Protein AF-A0A9W6BA82-F1 (afdb_monomer_lite)

Sequence (347 aa):
MATFAVGGRVLTANLPITAQPVNILARHFGGCPLRKHVRRQERLRIEAVASMEAPSTLRTYQYSQLSPAEMKQVLSRPRVDFTSILNTVAPIVENVRTNGDGAVREYTAKFDRVNLETVCVRIEDVPDPVLPADVTAAFDVAYNNIRAFHLAQQTAPLEVETMPGVRCRRVTRPINSVGVYVPGGTAVLPSSALMLSVPAALAGCGTIVLATPPRPDGTITPEVLYCAKKAGVTHILKAGGAQAVAAMAWGTASCPKVDKILGPGNQFVTAAKMLLQNSEAMVSIDMPAGPSEVLVIADA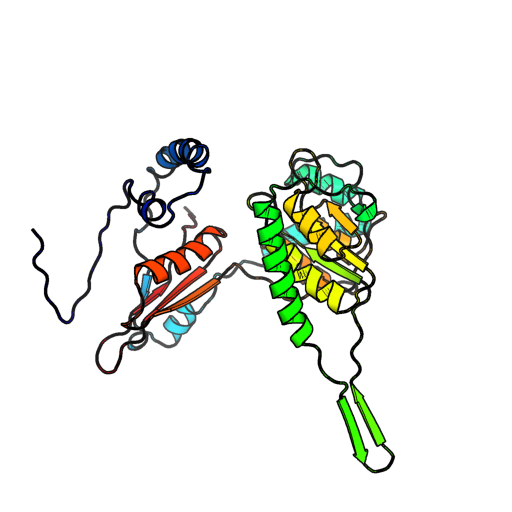GASPAHVAADLLSQAEHGPDSQVGTGGVGRRGREGASGVGRPGQGLD

Radius of gyration: 24.39 Å; chains: 1; bounding box: 58×76×67 Å

Foldseek 3Di:
DDDDDDDDDDDDPPDPPPDDPPVVVVVPDPDDPPVPPVVVVVVVVNVVVPPDDDDDDFDKDFPVPDDPVRVCVVPDAPDDPLVVLLVVLVVLLVCCLVPPPVSQQVVLCVPVVARDPDQKDWLVPDDAFDDDPVLVVVLVVLLVVLLVVLLVPDDDKDWDDPDVPRIDTDDDAAFQEEEQEFEDDPDGCLSSLSNPLQNNVVRPHNAYEYEYAAHNHRHRDNSNSNSCVVSVHTMYGNGHFLNRLSCQLNPGPRHHHGQEYEDDDPSRNLSSQVVSVPDPSNHHYPDSHAQAEDEAEDEPPDDPVVLVVVQVVRCVVDQSYWYKYWYDYDPDDTIMITTDGDDDDDD

pLDDT: mean 79.81, std 25.59, range [18.86, 98.88]

InterPro domains:
  IPR001692 Histidinol dehydrogenase, conserved site [PS00611] (285-317)
  IPR012131 Histidinol dehydrogenase [PF00815] (76-323)
  IPR012131 Histidinol dehydrogenase [PR00083] (89-113)
  IPR012131 Histidinol dehydrogenase [PR00083] (160-187)
  IPR012131 Histidinol dehydrogenase [PR00083] (223-249)
  IPR012131 Histidinol dehydrogenase [PR00083] (253-278)
  IPR012131 Histidinol dehydrogenase [PR00083] (285-306)
  IPR012131 Histidinol dehydrogenase [PR00083] (307-326)
  IPR012131 Histidinol dehydrogenase [PTHR21256] (51-323)
  IPR012131 Histidinol dehydrogenase [TIGR00069] (89-323)
  IPR012131 Histidinol dehydrogenase [cd06572] (85-322)
  IPR016161 Aldehyde/histidinol dehydrogenase [SSF53720] (83-322)

Secondary structure (DSSP, 8-state):
------SSS--------SS-SHHHHTTT-TT-TTHHHHHHHHHHHHTTSTT-----S-EEEEGGG--HHHHHHHTPPP---HHHHHHHHHHHHHHHHHHTHHHHHHHIIIII----S-SEEEGGGSPPPP--HHHHHHHHHHHHHHHHHHHTTPPPPEEEEEETTEEEEE-----SEEEEE---SSS--HHHHHHHHHHHHHHT-SEEEEE-PPPTTSPPPHHHHHHHHHTT--EEE---HHHHHHHHHH--SSSPP-SEEE----HHHHHHHHHHTTSTT--EES----S-EEEEEEETTS-HHHHHHHHHHHHTT-TT-EEEEEEE--SSS--EEEEE-------

Structure (mmCIF, N/CA/C/O backbone):
data_AF-A0A9W6BA82-F1
#
_entry.id   AF-A0A9W6BA82-F1
#
loop_
_atom_site.group_PDB
_atom_site.id
_atom_site.type_symbol
_atom_site.label_atom_id
_atom_site.label_alt_id
_atom_site.label_comp_id
_atom_site.label_asym_id
_atom_site.label_entity_id
_atom_site.label_seq_id
_atom_site.pdbx_PDB_ins_code
_atom_site.Cartn_x
_atom_site.Cartn_y
_atom_site.Cartn_z
_atom_site.occupancy
_atom_site.B_iso_or_equiv
_atom_site.auth_seq_id
_atom_site.auth_comp_id
_atom_site.auth_asym_id
_atom_site.auth_atom_id
_atom_site.pdbx_PDB_model_num
ATOM 1 N N . MET A 1 1 ? 14.840 28.620 -42.364 1.00 22.16 1 MET A N 1
ATOM 2 C CA . MET A 1 1 ? 15.441 27.635 -43.288 1.00 22.16 1 MET A CA 1
ATOM 3 C C . MET A 1 1 ? 16.334 26.724 -42.470 1.00 22.16 1 MET A C 1
ATOM 5 O O . MET A 1 1 ? 17.229 27.236 -41.814 1.00 22.16 1 MET A O 1
ATOM 9 N N . ALA A 1 2 ? 16.049 25.423 -42.440 1.00 18.86 2 ALA A N 1
ATOM 10 C CA . ALA A 1 2 ? 16.945 24.435 -41.851 1.00 18.86 2 ALA A CA 1
ATOM 11 C C . ALA A 1 2 ? 17.786 23.811 -42.967 1.00 18.86 2 ALA A C 1
ATOM 13 O O . ALA A 1 2 ? 17.230 23.359 -43.967 1.00 18.86 2 ALA A O 1
ATOM 14 N N . THR A 1 3 ? 19.096 23.754 -42.756 1.00 19.16 3 THR A N 1
ATOM 15 C CA . THR A 1 3 ? 19.975 22.789 -43.416 1.00 19.16 3 THR A CA 1
ATOM 16 C C . THR A 1 3 ? 20.376 21.777 -42.350 1.00 19.16 3 THR A C 1
ATOM 18 O O . THR A 1 3 ? 20.848 22.159 -41.281 1.00 19.16 3 THR A O 1
ATOM 21 N N . PHE A 1 4 ? 20.137 20.497 -42.629 1.00 21.50 4 PHE A N 1
ATOM 22 C CA . PHE A 1 4 ? 20.517 19.363 -41.788 1.00 21.50 4 PHE A CA 1
ATOM 23 C C . PHE A 1 4 ? 21.866 18.804 -42.247 1.00 21.50 4 PHE A C 1
ATOM 25 O O . PHE A 1 4 ? 22.117 18.723 -43.448 1.00 21.50 4 PHE A O 1
ATOM 32 N N . ALA A 1 5 ? 22.692 18.348 -41.303 1.00 20.70 5 ALA A N 1
ATOM 33 C CA . ALA A 1 5 ? 23.850 17.508 -41.590 1.00 20.70 5 ALA A CA 1
ATOM 34 C C . ALA A 1 5 ? 23.818 16.240 -40.727 1.00 20.70 5 ALA A C 1
ATOM 36 O O . ALA A 1 5 ? 23.644 16.286 -39.509 1.00 20.70 5 ALA A O 1
ATOM 37 N N . VAL A 1 6 ? 23.976 15.108 -41.410 1.00 35.16 6 VAL A N 1
ATOM 38 C CA . VAL A 1 6 ? 24.132 13.756 -40.873 1.00 35.16 6 VAL A CA 1
ATOM 39 C C . VAL A 1 6 ? 25.562 13.592 -40.354 1.00 35.16 6 VAL A C 1
ATOM 41 O O . VAL A 1 6 ? 26.511 13.923 -41.057 1.00 35.16 6 VAL A O 1
ATOM 44 N N . GLY A 1 7 ? 25.713 13.020 -39.157 1.00 31.62 7 GLY A N 1
ATOM 45 C CA . GLY A 1 7 ? 26.999 12.555 -38.631 1.00 31.62 7 GLY A CA 1
ATOM 46 C C . GLY A 1 7 ? 27.674 13.502 -37.635 1.00 31.62 7 GLY A C 1
ATOM 47 O O . GLY A 1 7 ? 28.387 14.419 -38.013 1.00 31.62 7 GLY A O 1
ATOM 48 N N . GLY A 1 8 ? 27.534 13.185 -36.344 1.00 35.34 8 GLY A N 1
ATOM 49 C CA . GLY A 1 8 ? 28.468 13.594 -35.292 1.00 35.34 8 GLY A CA 1
ATOM 50 C C . GLY A 1 8 ? 28.565 15.091 -34.989 1.00 35.34 8 GLY A C 1
ATOM 51 O O . GLY A 1 8 ? 29.584 15.698 -35.290 1.00 35.34 8 GLY A O 1
ATOM 52 N N . ARG A 1 9 ? 27.559 15.651 -34.307 1.00 24.02 9 ARG A N 1
ATOM 53 C CA . ARG A 1 9 ? 27.684 16.593 -33.173 1.00 24.02 9 ARG A CA 1
ATOM 54 C C . ARG A 1 9 ? 26.291 16.985 -32.669 1.00 24.02 9 ARG A C 1
ATOM 56 O O . ARG A 1 9 ? 25.325 16.985 -33.422 1.00 24.02 9 ARG A O 1
ATOM 63 N N . VAL A 1 10 ? 26.258 17.261 -31.368 1.00 26.17 10 VAL A N 1
ATOM 64 C CA . VAL A 1 10 ? 25.173 17.743 -30.501 1.00 26.17 10 VAL A CA 1
ATOM 65 C C . VAL A 1 10 ? 24.015 18.435 -31.231 1.00 26.17 10 VAL A C 1
ATOM 67 O O . VAL A 1 10 ? 24.185 19.494 -31.830 1.00 26.17 10 VAL A O 1
ATOM 70 N N . LEU A 1 11 ? 22.816 17.867 -31.083 1.00 21.30 11 LEU A N 1
ATOM 71 C CA . LEU A 1 11 ? 21.550 18.553 -31.330 1.00 21.30 11 LEU A CA 1
ATOM 72 C C . LEU A 1 11 ? 21.065 19.166 -30.011 1.00 21.30 11 LEU A C 1
ATOM 74 O O . LEU A 1 11 ? 20.483 18.483 -29.172 1.00 21.30 11 LEU A O 1
ATOM 78 N N . THR A 1 12 ? 21.296 20.463 -29.827 1.00 24.00 12 THR A N 1
ATOM 79 C CA . THR A 1 12 ? 20.534 21.282 -28.882 1.00 24.00 12 THR A CA 1
ATOM 80 C C . THR A 1 12 ? 19.182 21.601 -29.511 1.00 24.00 12 THR A C 1
ATOM 82 O O . THR A 1 12 ? 19.068 22.439 -30.404 1.00 24.00 12 THR A O 1
ATOM 85 N N . ALA A 1 13 ? 18.129 20.933 -29.044 1.00 23.83 13 ALA A N 1
ATOM 86 C CA . ALA A 1 13 ? 16.766 21.378 -29.293 1.00 23.83 13 ALA A CA 1
ATOM 87 C C . ALA A 1 13 ? 16.422 22.478 -28.278 1.00 23.83 13 ALA A C 1
ATOM 89 O O . ALA A 1 13 ? 15.905 22.200 -27.200 1.00 23.83 13 ALA A O 1
ATOM 90 N N . ASN A 1 14 ? 16.706 23.736 -28.622 1.00 26.11 14 ASN A N 1
ATOM 91 C CA . ASN A 1 14 ? 16.031 24.869 -27.993 1.00 26.11 14 ASN A CA 1
ATOM 92 C C . ASN A 1 14 ? 14.604 24.929 -28.548 1.00 26.11 14 ASN A C 1
ATOM 94 O O . ASN A 1 14 ? 14.334 25.597 -29.544 1.00 26.11 14 ASN A O 1
ATOM 98 N N . LEU A 1 15 ? 13.692 24.198 -27.913 1.00 24.25 15 LEU A N 1
ATOM 99 C CA . LEU A 1 15 ? 12.269 24.496 -27.995 1.00 24.25 15 LEU A CA 1
ATOM 100 C C . LEU A 1 15 ? 11.956 25.455 -26.844 1.00 24.25 15 LEU A C 1
ATOM 102 O O . LEU A 1 15 ? 12.034 25.033 -25.689 1.00 24.25 15 LEU A O 1
ATOM 106 N N . PRO A 1 16 ? 11.606 26.729 -27.102 1.00 22.23 16 PRO A N 1
ATOM 107 C CA . PRO A 1 16 ? 10.956 27.515 -26.073 1.00 22.23 16 PRO A CA 1
ATOM 108 C C . PRO A 1 16 ? 9.636 26.806 -25.768 1.00 22.23 16 PRO A C 1
ATOM 110 O O . PRO A 1 16 ? 8.749 26.728 -26.618 1.00 22.23 16 PRO A O 1
ATOM 113 N N . ILE A 1 17 ? 9.498 26.252 -24.562 1.00 32.69 17 ILE A N 1
ATOM 114 C CA . ILE A 1 17 ? 8.202 25.793 -24.056 1.00 32.69 17 ILE A CA 1
ATOM 115 C C . ILE A 1 17 ? 7.422 27.045 -23.637 1.00 32.69 17 ILE A C 1
ATOM 117 O O . ILE A 1 17 ? 7.092 27.255 -22.478 1.00 32.69 17 ILE A O 1
ATOM 121 N N . THR A 1 18 ? 7.140 27.917 -24.599 1.00 30.92 18 THR A N 1
ATOM 122 C CA . THR A 1 18 ? 6.059 28.884 -24.501 1.00 30.92 18 THR A CA 1
ATOM 123 C C . THR A 1 18 ? 4.899 28.301 -25.301 1.00 30.92 18 THR A C 1
ATOM 125 O O . THR A 1 18 ? 4.846 28.331 -26.525 1.00 30.92 18 THR A O 1
ATOM 128 N N . ALA A 1 19 ? 3.977 27.674 -24.568 1.00 33.47 19 ALA A N 1
ATOM 129 C CA . ALA A 1 19 ? 2.628 27.339 -25.017 1.00 33.47 19 ALA A CA 1
ATOM 130 C C . ALA A 1 19 ? 2.474 26.446 -26.274 1.00 33.47 19 ALA A C 1
ATOM 132 O O . ALA A 1 19 ? 1.698 26.797 -27.155 1.00 33.47 19 ALA A O 1
ATOM 133 N N . GLN A 1 20 ? 3.090 25.254 -26.347 1.00 29.59 20 GLN A N 1
ATOM 134 C CA . GLN A 1 20 ? 2.669 24.203 -27.307 1.00 29.59 20 GLN A CA 1
ATOM 135 C C . GLN A 1 20 ? 2.714 22.697 -26.888 1.00 29.59 20 GLN A C 1
ATOM 137 O O . GLN A 1 20 ? 2.678 21.862 -27.789 1.00 29.59 20 GLN A O 1
ATOM 142 N N . PRO A 1 21 ? 2.672 22.238 -25.612 1.00 32.81 21 PRO A N 1
ATOM 143 C CA . PRO A 1 21 ? 2.594 20.782 -25.364 1.00 32.81 21 PRO A CA 1
ATOM 144 C C . PRO A 1 21 ? 1.204 20.137 -25.547 1.00 32.81 21 PRO A C 1
ATOM 146 O O . PRO A 1 21 ? 1.104 18.922 -25.688 1.00 32.81 21 PRO A O 1
ATOM 149 N N . VAL A 1 22 ? 0.106 20.899 -25.582 1.00 31.33 22 VAL A N 1
ATOM 150 C CA . VAL A 1 22 ? -1.251 20.307 -25.461 1.00 31.33 22 VAL A CA 1
ATOM 151 C C . VAL A 1 22 ? -1.786 19.704 -26.776 1.00 31.33 22 VAL A C 1
ATOM 153 O O . VAL A 1 22 ? -2.753 18.944 -26.780 1.00 31.33 22 VAL A O 1
ATOM 156 N N . ASN A 1 23 ? -1.155 19.979 -27.924 1.00 30.11 23 ASN A N 1
ATOM 157 C CA . ASN A 1 23 ? -1.675 19.539 -29.228 1.00 30.11 23 ASN A CA 1
ATOM 158 C C . ASN A 1 23 ? -1.103 18.207 -29.749 1.00 30.11 23 ASN A C 1
ATOM 160 O O . ASN A 1 23 ? -1.625 17.687 -30.737 1.00 30.11 23 ASN A O 1
ATOM 164 N N . ILE A 1 24 ? -0.077 17.635 -29.107 1.00 34.62 24 ILE A N 1
ATOM 165 C CA . ILE A 1 24 ? 0.523 16.360 -29.548 1.00 34.62 24 ILE A CA 1
ATOM 166 C C . ILE A 1 24 ? -0.294 15.164 -29.030 1.00 34.62 24 ILE A C 1
ATOM 168 O O . ILE A 1 24 ? -0.628 14.274 -29.808 1.00 34.62 24 ILE A O 1
ATOM 172 N N . LEU A 1 25 ? -0.764 15.204 -27.777 1.00 32.34 25 LEU A N 1
ATOM 173 C CA . LEU A 1 25 ? -1.681 14.195 -27.217 1.00 32.34 25 LEU A CA 1
ATOM 174 C C . LEU A 1 25 ? -3.071 14.209 -27.881 1.00 32.34 25 LEU A C 1
ATOM 176 O O . LEU A 1 25 ? -3.717 13.172 -28.027 1.00 32.34 25 LEU A O 1
ATOM 180 N N . ALA A 1 26 ? -3.524 15.371 -28.361 1.00 32.34 26 ALA A N 1
ATOM 181 C CA . ALA A 1 26 ? -4.842 15.526 -28.976 1.00 32.34 26 ALA A CA 1
ATOM 182 C C . ALA A 1 26 ? -4.943 14.999 -30.422 1.00 32.34 26 ALA A C 1
ATOM 184 O O . ALA A 1 26 ? -6.061 14.897 -30.936 1.00 32.34 26 ALA A O 1
ATOM 185 N N . ARG A 1 27 ? -3.813 14.699 -31.083 1.00 33.75 27 ARG A N 1
ATOM 186 C CA . ARG A 1 27 ? -3.761 14.221 -32.478 1.00 33.75 27 ARG A CA 1
ATOM 187 C C . ARG A 1 27 ? -3.642 12.701 -32.621 1.00 33.75 27 ARG A C 1
ATOM 189 O O . ARG A 1 27 ? -3.743 12.224 -33.745 1.00 33.75 27 ARG A O 1
ATOM 196 N N . HIS A 1 28 ? -3.433 11.945 -31.541 1.00 39.19 28 HIS A N 1
ATOM 197 C CA . HIS A 1 28 ? -3.285 10.478 -31.608 1.00 39.19 28 HIS A CA 1
ATOM 198 C C . HIS A 1 28 ? -4.375 9.681 -30.878 1.00 39.19 28 HIS A C 1
ATOM 200 O O . HIS A 1 28 ? -4.489 8.483 -31.100 1.00 39.19 28 HIS A O 1
ATOM 206 N N . PHE A 1 29 ? -5.253 10.340 -30.117 1.00 37.78 29 PHE A N 1
ATOM 207 C CA . PHE A 1 29 ? -6.454 9.718 -29.555 1.00 37.78 29 PHE A CA 1
ATOM 208 C C . PHE A 1 29 ? -7.711 10.403 -30.096 1.00 37.78 29 PHE A C 1
ATOM 210 O O . PHE A 1 29 ? -8.242 11.358 -29.522 1.00 37.78 29 PHE A O 1
ATOM 217 N N . GLY A 1 30 ? -8.183 9.932 -31.250 1.00 28.58 30 GLY A N 1
ATOM 218 C CA . GLY A 1 30 ? -9.503 10.285 -31.761 1.00 28.58 30 GLY A CA 1
ATOM 219 C C . GLY A 1 30 ? -10.585 9.579 -30.943 1.00 28.58 30 GLY A C 1
ATOM 220 O O . GLY A 1 30 ? -10.715 8.367 -31.047 1.00 28.58 30 GLY A O 1
ATOM 221 N N . GLY A 1 31 ? -11.357 10.330 -30.144 1.00 37.06 31 GLY A N 1
ATOM 222 C CA . GLY A 1 31 ? -12.657 9.856 -29.638 1.00 37.06 31 GLY A CA 1
ATOM 223 C C . GLY A 1 31 ? -13.038 10.152 -28.182 1.00 37.06 31 GLY A C 1
ATOM 224 O O . GLY A 1 31 ? -14.163 9.846 -27.809 1.00 37.06 31 GLY A O 1
ATOM 225 N N . CYS A 1 32 ? -12.182 10.746 -27.341 1.00 37.72 32 CYS A N 1
ATOM 226 C CA . CYS A 1 32 ? -12.507 10.872 -25.909 1.00 37.72 32 CYS A CA 1
ATOM 227 C C . CYS A 1 32 ? -13.375 12.122 -25.563 1.00 37.72 32 CYS A C 1
ATOM 229 O O . CYS A 1 32 ? -12.964 13.248 -25.878 1.00 37.72 32 CYS A O 1
ATOM 231 N N . PRO A 1 33 ? -14.532 11.983 -24.870 1.00 41.16 33 PRO A N 1
ATOM 232 C CA . PRO A 1 33 ? -15.440 13.095 -24.521 1.00 41.16 33 PRO A CA 1
ATOM 233 C C . PRO A 1 33 ? -14.934 14.081 -23.446 1.00 41.16 33 PRO A C 1
ATOM 235 O O . PRO A 1 33 ? -15.548 15.128 -23.237 1.00 41.16 33 PRO A O 1
ATOM 238 N N . LEU A 1 34 ? -13.799 13.815 -22.788 1.00 42.75 34 LEU A N 1
ATOM 239 C CA . LEU A 1 34 ? -13.256 14.613 -21.667 1.00 42.75 34 LEU A CA 1
ATOM 240 C C . LEU A 1 34 ? -12.666 15.992 -22.055 1.00 42.75 34 LEU A C 1
ATOM 242 O O . LEU A 1 34 ? -12.216 16.758 -21.202 1.00 42.75 34 LEU A O 1
ATOM 246 N N . ARG A 1 35 ? -12.719 16.379 -23.337 1.00 42.62 35 ARG A N 1
ATOM 247 C CA . ARG A 1 35 ? -12.069 17.587 -23.893 1.00 42.62 35 ARG A CA 1
ATOM 248 C C . ARG A 1 35 ? -12.502 18.935 -23.301 1.00 42.62 35 ARG A C 1
ATOM 250 O O . ARG A 1 35 ? -11.769 19.911 -23.462 1.00 42.62 35 ARG A O 1
ATOM 257 N N . LYS A 1 36 ? -13.690 19.044 -22.696 1.00 35.84 36 LYS A N 1
ATOM 258 C CA . LYS A 1 36 ? -14.258 20.349 -22.292 1.00 35.84 36 LYS A CA 1
ATOM 259 C C . LYS A 1 36 ? -13.931 20.755 -20.851 1.00 35.84 36 LYS A C 1
ATOM 261 O O . LYS A 1 36 ? -13.866 21.950 -20.584 1.00 35.84 36 LYS A O 1
ATOM 266 N N . HIS A 1 37 ? -13.700 19.804 -19.945 1.00 34.66 37 HIS A N 1
ATOM 267 C CA . HIS A 1 37 ? -13.365 20.103 -18.543 1.00 34.66 37 HIS A CA 1
ATOM 268 C C . HIS A 1 37 ? -11.868 20.376 -18.334 1.00 34.66 37 HIS A C 1
ATOM 270 O O . HIS A 1 37 ? -11.514 21.288 -17.590 1.00 34.66 37 HIS A O 1
ATOM 276 N N . VAL A 1 38 ? -11.003 19.687 -19.086 1.00 40.72 38 VAL A N 1
ATOM 277 C CA . VAL A 1 38 ? -9.539 19.856 -19.047 1.00 40.72 38 VAL A CA 1
ATOM 278 C C . VAL A 1 38 ? -9.116 21.288 -19.431 1.00 40.72 38 VAL A C 1
ATOM 280 O O . VAL A 1 38 ? -8.339 21.926 -18.724 1.00 40.72 38 VAL A O 1
ATOM 283 N N . ARG A 1 39 ? -9.752 21.883 -20.453 1.00 36.38 39 ARG A N 1
ATOM 284 C CA . ARG A 1 39 ? -9.384 23.216 -20.979 1.00 36.38 39 ARG A CA 1
ATOM 285 C C . ARG A 1 39 ? -9.582 24.390 -20.012 1.00 36.38 39 ARG A C 1
ATOM 287 O O . ARG A 1 39 ? -8.952 25.430 -20.196 1.00 36.38 39 ARG A O 1
ATOM 294 N N . ARG A 1 40 ? -10.478 24.280 -19.020 1.00 33.44 40 ARG A N 1
ATOM 295 C CA . ARG A 1 40 ? -10.791 25.397 -18.103 1.00 33.44 40 ARG A CA 1
ATOM 296 C C . ARG A 1 40 ? -9.836 25.450 -16.907 1.00 33.44 40 ARG A C 1
ATOM 298 O O . ARG A 1 40 ? -9.482 26.545 -16.485 1.00 33.44 40 ARG A O 1
ATOM 305 N N . GLN A 1 41 ? -9.385 24.297 -16.408 1.00 33.94 41 GLN A N 1
ATOM 306 C CA . GLN A 1 41 ? -8.359 24.224 -15.358 1.00 33.94 41 GLN A CA 1
ATOM 307 C C . GLN A 1 41 ? -6.948 24.519 -15.897 1.00 33.94 41 GLN A C 1
ATOM 309 O O . GLN A 1 41 ? -6.131 25.093 -15.183 1.00 33.94 41 GLN A O 1
ATOM 314 N N . GLU A 1 42 ? -6.677 24.205 -17.168 1.00 36.62 42 GLU A N 1
ATOM 315 C CA . GLU A 1 42 ? -5.390 24.493 -17.820 1.00 36.62 42 GLU A CA 1
ATOM 316 C C . GLU A 1 42 ? -5.122 25.995 -17.992 1.00 36.62 42 GLU A C 1
ATOM 318 O O . GLU A 1 42 ? -3.995 26.444 -17.801 1.00 36.62 42 GLU A O 1
ATOM 323 N N . ARG A 1 43 ? -6.150 26.800 -18.299 1.00 31.72 43 ARG A N 1
ATOM 324 C CA . ARG A 1 43 ? -5.975 28.234 -18.599 1.00 31.72 43 ARG A CA 1
ATOM 325 C C . ARG A 1 43 ? -5.523 29.059 -17.391 1.00 31.72 43 ARG A C 1
ATOM 327 O O . ARG A 1 43 ? -4.739 29.980 -17.560 1.00 31.72 43 ARG A O 1
ATOM 334 N N . LEU A 1 44 ? -5.969 28.689 -16.189 1.00 32.28 44 LEU A N 1
ATOM 335 C CA . LEU A 1 44 ? -5.580 29.346 -14.933 1.00 32.28 44 LEU A CA 1
ATOM 336 C C . LEU A 1 44 ? -4.177 28.929 -14.453 1.00 32.28 44 LEU A C 1
ATOM 338 O O . LEU A 1 44 ? -3.547 29.663 -13.701 1.00 32.28 44 LEU A O 1
ATOM 342 N N . ARG A 1 45 ? -3.663 27.772 -14.896 1.00 37.12 45 ARG A N 1
ATOM 343 C CA . ARG A 1 45 ? -2.304 27.302 -14.567 1.00 37.12 45 ARG A CA 1
ATOM 344 C C . ARG A 1 45 ? -1.225 27.924 -15.454 1.00 37.12 45 ARG A C 1
ATOM 346 O O . ARG A 1 45 ? -0.101 28.092 -14.998 1.00 37.12 45 ARG A O 1
ATOM 353 N N . ILE A 1 46 ? -1.557 28.282 -16.696 1.00 37.78 46 ILE A N 1
ATOM 354 C CA . ILE A 1 46 ? -0.595 28.840 -17.662 1.00 37.78 46 ILE A CA 1
ATOM 355 C C . ILE A 1 46 ? -0.093 30.231 -17.237 1.00 37.78 46 ILE A C 1
ATOM 357 O O . ILE A 1 46 ? 1.074 30.539 -17.460 1.00 37.78 46 ILE A O 1
ATOM 361 N N . GLU A 1 47 ? -0.921 31.045 -16.576 1.00 31.44 47 GLU A N 1
ATOM 362 C CA . GLU A 1 47 ? -0.514 32.387 -16.125 1.00 31.44 47 GLU A CA 1
ATOM 363 C C . GLU A 1 47 ? 0.405 32.357 -14.889 1.00 31.44 47 GLU A C 1
ATOM 365 O O . GLU A 1 47 ? 1.231 33.249 -14.727 1.00 31.44 47 GLU A O 1
ATOM 370 N N . ALA A 1 48 ? 0.341 31.308 -14.060 1.00 31.06 48 ALA A N 1
ATOM 371 C CA . ALA A 1 48 ? 1.149 31.196 -12.839 1.00 31.06 48 ALA A CA 1
ATOM 372 C C . ALA A 1 48 ? 2.565 30.625 -13.064 1.00 31.06 48 ALA A C 1
ATOM 374 O O . ALA A 1 48 ? 3.442 30.812 -12.228 1.00 31.06 48 ALA A O 1
ATOM 375 N N . VAL A 1 49 ? 2.809 29.926 -14.181 1.00 36.72 49 VAL A N 1
ATOM 376 C CA . VAL A 1 49 ? 4.104 29.270 -14.476 1.00 36.72 49 VAL A CA 1
ATOM 377 C C . VAL A 1 49 ? 5.078 30.202 -15.218 1.00 36.72 49 VAL A C 1
ATOM 379 O O . VAL A 1 49 ? 6.268 29.918 -15.308 1.00 36.72 49 VAL A O 1
ATOM 382 N N . ALA A 1 50 ? 4.610 31.349 -15.713 1.00 31.61 50 ALA A N 1
ATOM 383 C CA . ALA A 1 50 ? 5.415 32.274 -16.513 1.00 31.61 50 ALA A CA 1
ATOM 384 C C . ALA A 1 50 ? 6.448 33.102 -15.713 1.00 31.61 50 ALA A C 1
ATOM 386 O O . ALA A 1 50 ? 7.180 33.880 -16.320 1.00 31.61 50 ALA A O 1
ATOM 387 N N . SER A 1 51 ? 6.531 32.957 -14.383 1.00 30.00 51 SER A N 1
ATOM 388 C CA . SER A 1 51 ? 7.342 33.831 -13.519 1.00 30.00 51 SER A CA 1
ATOM 389 C C . SER A 1 51 ? 8.475 33.142 -12.741 1.00 30.00 51 SER A C 1
ATOM 391 O O . SER A 1 51 ? 8.945 33.708 -11.759 1.00 30.00 51 SER A O 1
ATOM 393 N N . MET A 1 52 ? 8.924 31.942 -13.126 1.00 34.62 52 MET A N 1
ATOM 394 C CA . MET A 1 52 ? 10.047 31.264 -12.452 1.00 34.62 52 MET A CA 1
ATOM 395 C C . MET A 1 52 ? 11.167 30.918 -13.443 1.00 34.62 52 MET A C 1
ATOM 397 O O . MET A 1 52 ? 11.024 30.023 -14.274 1.00 34.62 52 MET A O 1
ATOM 401 N N . GLU A 1 53 ? 12.295 31.623 -13.343 1.00 38.06 53 GLU A N 1
ATOM 402 C CA . GLU A 1 53 ? 13.535 31.304 -14.059 1.00 38.06 53 GLU A CA 1
ATOM 403 C C . GLU A 1 53 ? 14.209 30.075 -13.418 1.00 38.06 53 GLU A C 1
ATOM 405 O O . GLU A 1 53 ? 14.825 30.164 -12.360 1.00 38.06 53 GLU A O 1
ATOM 410 N N . ALA A 1 54 ? 14.096 28.909 -14.060 1.00 40.06 54 ALA A N 1
ATOM 411 C CA . ALA A 1 54 ? 14.844 27.695 -13.719 1.00 40.06 54 ALA A CA 1
ATOM 412 C C . ALA A 1 54 ? 15.648 27.214 -14.946 1.00 40.06 54 ALA A C 1
ATOM 414 O O . ALA A 1 54 ? 15.185 27.387 -16.078 1.00 40.06 54 ALA A O 1
ATOM 415 N N . PRO A 1 55 ? 16.842 26.606 -14.776 1.00 39.91 55 PRO A N 1
ATOM 416 C CA . PRO A 1 55 ? 17.668 26.184 -15.905 1.00 39.91 55 PRO A CA 1
ATOM 417 C C . PRO A 1 55 ? 16.949 25.117 -16.746 1.00 39.91 55 PRO A C 1
ATOM 419 O O . PRO A 1 55 ? 16.500 24.091 -16.240 1.00 39.91 55 PRO A O 1
ATOM 422 N N . SER A 1 56 ? 16.852 25.375 -18.049 1.00 53.66 56 SER A N 1
ATOM 423 C CA . SER A 1 56 ? 15.893 24.785 -18.993 1.00 53.66 56 SER A CA 1
ATOM 424 C C . SER A 1 56 ? 16.272 23.417 -19.592 1.00 53.66 56 SER A C 1
ATOM 426 O O . SER A 1 56 ? 15.631 22.974 -20.545 1.00 53.66 56 SER A O 1
ATOM 428 N N . THR A 1 57 ? 17.288 22.715 -19.069 1.00 71.56 57 THR A N 1
ATOM 429 C CA . THR A 1 57 ? 17.801 21.462 -19.670 1.00 71.56 57 THR A CA 1
ATOM 430 C C . THR A 1 57 ? 18.206 20.402 -18.638 1.00 71.56 57 THR A C 1
ATOM 432 O O . THR A 1 57 ? 18.863 20.722 -17.646 1.00 71.56 57 THR A O 1
ATOM 435 N N . LEU A 1 58 ? 17.886 19.124 -18.904 1.00 78.94 58 LEU A N 1
ATOM 436 C CA . LEU A 1 58 ? 18.357 17.971 -18.116 1.00 78.94 58 LEU A CA 1
ATOM 437 C C . LEU A 1 58 ? 19.897 17.924 -18.098 1.00 78.94 58 LEU A C 1
ATOM 439 O O . LEU A 1 58 ? 20.541 18.135 -19.131 1.00 78.94 58 LEU A O 1
ATOM 443 N N . ARG A 1 59 ? 20.508 17.616 -16.946 1.00 84.69 59 ARG A N 1
ATOM 444 C CA . ARG A 1 59 ? 21.973 17.502 -16.855 1.00 84.69 59 ARG A CA 1
ATOM 445 C C . ARG A 1 59 ? 22.426 16.252 -17.590 1.00 84.69 59 ARG A C 1
ATOM 447 O O . ARG A 1 59 ? 21.865 15.184 -17.379 1.00 84.69 59 ARG A O 1
ATOM 454 N N . 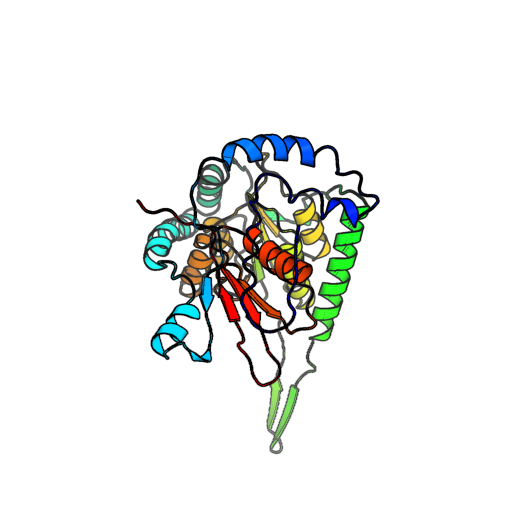THR A 1 60 ? 23.451 16.386 -18.421 1.00 85.81 60 THR A N 1
ATOM 455 C CA . THR A 1 60 ? 23.981 15.291 -19.237 1.00 85.81 60 THR A CA 1
ATOM 456 C C . THR A 1 60 ? 25.400 14.949 -18.806 1.00 85.81 60 THR A C 1
ATOM 458 O O . THR A 1 60 ? 26.216 15.837 -18.578 1.00 85.81 60 THR A O 1
ATOM 461 N N . TYR A 1 61 ? 25.683 13.656 -18.715 1.00 85.81 61 TYR A N 1
ATOM 462 C CA . TYR A 1 61 ? 26.953 13.073 -18.314 1.00 85.81 61 TYR A CA 1
ATOM 463 C C . TYR A 1 61 ? 27.398 12.050 -19.355 1.00 85.81 61 TYR A C 1
ATOM 465 O O . TYR A 1 61 ? 26.571 11.331 -19.920 1.00 85.81 61 TYR A O 1
ATOM 473 N N . GLN A 1 62 ? 28.706 11.940 -19.572 1.00 86.25 62 GLN A N 1
ATOM 474 C CA . GLN A 1 62 ? 29.293 10.884 -20.388 1.00 86.25 62 GLN A CA 1
ATOM 475 C C . GLN A 1 62 ? 30.030 9.906 -19.476 1.00 86.25 62 GLN A C 1
ATOM 477 O O . GLN A 1 62 ? 31.017 10.274 -18.845 1.00 86.25 62 GLN A O 1
ATOM 482 N N . TYR A 1 63 ? 29.569 8.653 -19.422 1.00 84.06 63 TYR A N 1
ATOM 483 C CA . TYR A 1 63 ? 30.078 7.643 -18.483 1.00 84.06 63 TYR A CA 1
ATOM 484 C C . TYR A 1 63 ? 31.609 7.509 -18.505 1.00 84.06 63 TYR A C 1
ATOM 486 O O . TYR A 1 63 ? 32.239 7.451 -17.455 1.00 84.06 63 TYR A O 1
ATOM 494 N N . SER A 1 64 ? 32.221 7.527 -19.695 1.00 87.62 64 SER A N 1
ATOM 495 C CA . SER A 1 64 ? 33.676 7.395 -19.869 1.00 87.62 64 SER A CA 1
ATOM 496 C C . SER A 1 64 ? 34.495 8.581 -19.349 1.00 87.62 64 SER A C 1
ATOM 498 O O . SER A 1 64 ? 35.715 8.479 -19.291 1.00 87.62 64 SER A O 1
ATOM 500 N N . GLN A 1 65 ? 33.853 9.707 -19.037 1.00 91.62 65 GLN A N 1
ATOM 501 C CA . GLN A 1 65 ? 34.498 10.922 -18.534 1.00 91.62 65 GLN A CA 1
ATOM 502 C C . GLN A 1 65 ? 34.296 11.114 -17.027 1.00 91.62 65 GLN A C 1
ATOM 504 O O . GLN A 1 65 ? 34.879 12.030 -16.458 1.00 91.62 65 GLN A O 1
ATOM 509 N N . LEU A 1 66 ? 33.485 10.273 -16.377 1.00 88.94 66 LEU A N 1
ATOM 510 C CA . LEU A 1 66 ? 33.239 10.374 -14.944 1.00 88.94 66 LEU A CA 1
ATOM 511 C C . LEU A 1 66 ? 34.355 9.685 -14.164 1.00 88.94 66 LEU A C 1
ATOM 513 O O . LEU A 1 66 ? 34.638 8.502 -14.365 1.00 88.94 66 LEU A O 1
ATOM 517 N N . SER A 1 67 ? 34.937 10.399 -13.205 1.00 92.88 67 SER A N 1
ATOM 518 C CA . SER A 1 67 ? 35.733 9.770 -12.157 1.00 92.88 67 SER A CA 1
ATOM 519 C C . SER A 1 67 ? 34.858 8.847 -11.290 1.00 92.88 67 SER A C 1
ATOM 521 O O . SER A 1 67 ? 33.636 9.025 -11.210 1.00 92.88 67 SER A O 1
ATOM 523 N N . PRO A 1 68 ? 35.452 7.886 -10.556 1.00 90.88 68 PRO A N 1
ATOM 524 C CA . PRO A 1 68 ? 34.701 7.051 -9.616 1.00 90.88 68 PRO A CA 1
ATOM 525 C C . PRO A 1 68 ? 33.910 7.856 -8.568 1.00 90.88 68 PRO A C 1
ATOM 527 O O . PRO A 1 68 ? 32.828 7.440 -8.151 1.00 90.88 68 PRO A O 1
ATOM 530 N N . ALA A 1 69 ? 34.424 9.020 -8.154 1.00 90.75 69 ALA A N 1
ATOM 531 C CA . ALA A 1 69 ? 33.759 9.900 -7.196 1.00 90.75 69 ALA A CA 1
ATOM 532 C C . ALA A 1 69 ? 32.533 10.598 -7.808 1.00 90.75 69 ALA A C 1
ATOM 534 O O . ALA A 1 69 ? 31.461 10.598 -7.202 1.00 90.75 69 ALA A O 1
ATOM 535 N N . GLU A 1 70 ? 32.661 11.131 -9.024 1.00 87.62 70 GLU A N 1
ATOM 536 C CA . GLU A 1 70 ? 31.546 11.762 -9.742 1.00 87.62 70 GLU A CA 1
ATOM 537 C C . GLU A 1 70 ? 30.470 10.740 -10.104 1.00 87.62 70 GLU A C 1
ATOM 539 O O . GLU A 1 70 ? 29.284 11.002 -9.926 1.00 87.62 70 GLU A O 1
ATOM 544 N N . MET A 1 71 ? 30.864 9.539 -10.531 1.00 86.38 71 MET A N 1
ATOM 545 C CA . MET A 1 71 ? 29.930 8.446 -10.792 1.00 86.38 71 MET A CA 1
ATOM 546 C C . MET A 1 71 ? 29.116 8.098 -9.544 1.00 86.38 71 MET A C 1
ATOM 548 O O . MET A 1 71 ? 27.892 7.990 -9.608 1.00 86.38 71 MET A O 1
ATOM 552 N N . LYS A 1 72 ? 29.775 8.001 -8.383 1.00 85.81 72 LYS A N 1
ATOM 553 C CA . LYS A 1 72 ? 29.094 7.787 -7.103 1.00 85.81 72 LYS A CA 1
ATOM 554 C C . LYS A 1 72 ? 28.112 8.916 -6.774 1.00 85.81 72 LYS A C 1
ATOM 556 O O . LYS A 1 72 ? 27.061 8.650 -6.200 1.00 85.81 72 LYS A O 1
ATOM 561 N N . GLN A 1 73 ? 28.428 10.155 -7.145 1.00 85.62 73 GLN A N 1
ATOM 562 C CA . GLN A 1 73 ? 27.546 11.302 -6.943 1.00 85.62 73 GLN A CA 1
ATOM 563 C C . GLN A 1 73 ? 26.333 11.279 -7.884 1.00 85.62 73 GLN A C 1
ATOM 565 O O . GLN A 1 73 ? 25.215 11.500 -7.423 1.00 85.62 73 GLN A O 1
ATOM 570 N N . VAL A 1 74 ? 26.513 10.970 -9.172 1.00 84.31 74 VAL A N 1
ATOM 571 C CA . VAL A 1 74 ? 25.400 10.878 -10.140 1.00 84.31 74 VAL A CA 1
ATOM 572 C C . VAL A 1 74 ? 24.434 9.748 -9.780 1.00 84.31 74 VAL A C 1
ATOM 574 O O . VAL A 1 74 ? 23.225 9.917 -9.903 1.00 84.31 74 VAL A O 1
ATOM 577 N N . LEU A 1 75 ? 24.959 8.622 -9.290 1.00 83.62 75 LEU A N 1
ATOM 578 C CA . LEU A 1 75 ? 24.159 7.476 -8.844 1.00 83.62 75 LEU A CA 1
ATOM 579 C C . LEU A 1 75 ? 23.547 7.661 -7.448 1.00 83.62 75 LEU A C 1
ATOM 581 O O . LEU A 1 75 ? 22.756 6.826 -7.009 1.00 83.62 75 LEU A O 1
ATOM 585 N N . SER A 1 76 ? 23.924 8.714 -6.718 1.00 79.19 76 SER A N 1
ATOM 586 C CA . SER A 1 76 ? 23.370 8.952 -5.390 1.00 79.19 76 SER A CA 1
ATOM 587 C C . SER A 1 76 ? 21.938 9.472 -5.488 1.00 79.19 76 SER A C 1
ATOM 589 O O . SER A 1 76 ? 21.643 10.415 -6.225 1.00 79.19 76 SER A O 1
ATOM 591 N N . ARG A 1 77 ? 21.040 8.857 -4.715 1.00 74.06 77 ARG A N 1
ATOM 592 C CA . ARG A 1 77 ? 19.682 9.370 -4.540 1.00 74.06 77 ARG A CA 1
ATOM 593 C C . ARG A 1 77 ? 19.700 10.661 -3.711 1.00 74.06 77 ARG A C 1
ATOM 595 O O . ARG A 1 77 ? 20.566 10.802 -2.837 1.00 74.06 77 ARG A O 1
ATOM 602 N N . PRO A 1 78 ? 18.734 11.573 -3.915 1.00 68.12 78 PRO A N 1
ATOM 603 C CA . PRO A 1 78 ? 18.518 12.702 -3.022 1.00 68.12 78 PRO A CA 1
ATOM 604 C C . PRO A 1 78 ? 18.387 12.205 -1.581 1.00 68.12 78 PRO A C 1
ATOM 606 O O . PRO A 1 78 ? 17.547 11.357 -1.273 1.00 68.12 78 PRO A O 1
ATOM 609 N N . ARG A 1 79 ? 19.260 12.689 -0.693 1.00 61.81 79 ARG A N 1
ATOM 610 C CA . ARG A 1 79 ? 19.183 12.345 0.725 1.00 61.81 79 ARG A CA 1
ATOM 611 C C . ARG A 1 79 ? 18.053 13.142 1.352 1.00 61.81 79 ARG A C 1
ATOM 613 O O . ARG A 1 79 ? 18.148 14.356 1.472 1.00 61.81 79 ARG A O 1
ATOM 620 N N . VAL A 1 80 ? 17.018 12.435 1.774 1.00 66.44 80 VAL A N 1
ATOM 621 C CA . VAL A 1 80 ? 16.032 12.959 2.711 1.00 66.44 80 VAL A CA 1
ATOM 622 C C . VAL A 1 80 ? 16.649 12.895 4.111 1.00 66.44 80 VAL A C 1
ATOM 624 O O . VAL A 1 80 ? 17.176 11.847 4.495 1.00 66.44 80 VAL A O 1
ATOM 627 N N . ASP A 1 81 ? 16.628 13.996 4.868 1.00 74.06 81 ASP A N 1
ATOM 628 C CA . ASP A 1 81 ? 17.039 13.969 6.277 1.00 74.06 81 ASP A CA 1
ATOM 629 C C . ASP A 1 81 ? 15.985 13.229 7.109 1.00 74.06 81 ASP A C 1
ATOM 631 O O . ASP A 1 81 ? 15.013 13.798 7.608 1.00 74.06 81 ASP A O 1
ATOM 635 N N . PHE A 1 82 ? 16.187 11.920 7.245 1.00 76.81 82 PHE A N 1
ATOM 636 C CA . PHE A 1 82 ? 15.305 11.056 8.018 1.00 76.81 82 PHE A CA 1
ATOM 637 C C . PHE A 1 82 ? 15.223 11.460 9.494 1.00 76.81 82 PHE A C 1
ATOM 639 O O . PHE A 1 82 ? 14.175 11.265 10.101 1.00 76.81 82 PHE A O 1
ATOM 646 N N . THR A 1 83 ? 16.276 12.041 10.076 1.00 81.81 83 THR A N 1
ATOM 647 C CA . THR A 1 83 ? 16.309 12.371 11.511 1.00 81.81 83 THR A CA 1
ATOM 648 C C . THR A 1 83 ? 15.307 13.476 11.839 1.00 81.81 83 THR A C 1
ATOM 650 O O . THR A 1 83 ? 14.497 13.339 12.756 1.00 81.81 83 THR A O 1
ATOM 653 N N . SER A 1 84 ? 15.308 14.541 11.035 1.00 85.06 84 SER A N 1
ATOM 654 C CA . SER A 1 84 ? 14.335 15.638 11.100 1.00 85.06 84 SER A CA 1
ATOM 655 C C . SER A 1 84 ? 12.885 15.137 11.015 1.00 85.06 84 SER A C 1
ATOM 657 O O . SER A 1 84 ? 12.029 15.492 11.834 1.00 85.06 84 SER A O 1
ATOM 659 N N . ILE A 1 85 ? 12.611 14.245 10.062 1.00 88.00 85 ILE A N 1
ATOM 660 C CA . ILE A 1 85 ? 11.259 13.730 9.824 1.00 88.00 85 ILE A CA 1
ATOM 661 C C . ILE A 1 85 ? 10.820 12.812 10.961 1.00 88.00 85 ILE A C 1
ATOM 663 O O . ILE A 1 85 ? 9.674 12.895 11.402 1.00 88.00 85 ILE A O 1
ATOM 667 N N . LEU A 1 86 ? 11.721 11.977 11.485 1.00 89.44 86 LEU A N 1
ATOM 668 C CA . LEU A 1 86 ? 11.431 11.118 12.631 1.00 89.44 86 LEU A CA 1
ATOM 669 C C . LEU A 1 86 ? 11.041 11.933 13.868 1.00 89.44 86 LEU A C 1
ATOM 671 O O . LEU A 1 86 ? 10.073 11.570 14.529 1.00 89.44 86 LEU A O 1
ATOM 675 N N . ASN A 1 87 ? 11.694 13.070 14.126 1.00 91.62 87 ASN A N 1
ATOM 676 C CA . ASN A 1 87 ? 11.315 13.969 15.225 1.00 91.62 87 ASN A CA 1
ATOM 677 C C . ASN A 1 87 ? 9.904 14.557 15.055 1.00 91.62 87 ASN A C 1
ATOM 679 O O . ASN A 1 87 ? 9.225 14.832 16.040 1.00 91.62 87 ASN A O 1
ATOM 683 N N . THR A 1 88 ? 9.441 14.719 13.813 1.00 92.56 88 THR A N 1
ATOM 684 C CA . THR A 1 88 ? 8.071 15.171 13.514 1.00 92.56 88 THR A CA 1
ATOM 685 C C . THR A 1 88 ? 7.052 14.034 13.639 1.00 92.56 88 THR A C 1
ATOM 687 O O . THR A 1 88 ? 5.920 14.246 14.071 1.00 92.56 88 THR A O 1
ATOM 690 N N . VAL A 1 89 ? 7.440 12.818 13.253 1.00 95.81 89 VAL A N 1
ATOM 691 C CA . VAL A 1 89 ? 6.557 11.646 13.189 1.00 95.81 89 VAL A CA 1
ATOM 692 C C . VAL A 1 89 ? 6.400 10.954 14.543 1.00 95.81 89 VAL A C 1
ATOM 694 O O . VAL A 1 89 ? 5.301 10.504 14.862 1.00 95.81 89 VAL A O 1
ATOM 697 N N . ALA A 1 90 ? 7.454 10.883 15.357 1.00 96.81 90 ALA A N 1
ATOM 698 C CA . ALA A 1 90 ? 7.429 10.177 16.636 1.00 96.81 90 ALA A CA 1
ATOM 699 C C . ALA A 1 90 ? 6.325 10.676 17.594 1.00 96.81 90 ALA A C 1
ATOM 701 O O . ALA A 1 90 ? 5.598 9.831 18.119 1.00 96.81 90 ALA A O 1
ATOM 702 N N . PRO A 1 91 ? 6.085 11.996 17.758 1.00 97.88 91 PRO A N 1
ATOM 703 C CA . PRO A 1 91 ? 4.976 12.485 18.579 1.00 97.88 91 PRO A CA 1
ATOM 704 C C . PRO A 1 91 ? 3.598 12.058 18.060 1.00 97.88 91 PRO A C 1
ATOM 706 O O . PRO A 1 91 ? 2.708 11.772 18.853 1.00 97.88 91 PRO A O 1
ATOM 709 N N . ILE A 1 92 ? 3.417 11.982 16.734 1.00 98.19 92 ILE A N 1
ATOM 710 C CA . ILE A 1 92 ? 2.157 11.536 16.116 1.00 98.19 92 ILE A CA 1
ATOM 711 C C . ILE A 1 92 ? 1.920 10.059 16.431 1.00 98.19 92 ILE A C 1
ATOM 713 O O . ILE A 1 92 ? 0.823 9.678 16.837 1.00 98.19 92 ILE A O 1
ATOM 717 N N . VAL A 1 93 ? 2.955 9.234 16.258 1.00 98.25 93 VAL A N 1
ATOM 718 C CA . VAL A 1 93 ? 2.885 7.794 16.527 1.00 98.25 93 VAL A CA 1
ATOM 719 C C . VAL A 1 93 ? 2.568 7.527 18.000 1.00 98.25 93 VAL A C 1
ATOM 721 O O . VAL A 1 93 ? 1.693 6.710 18.287 1.00 98.25 93 VAL A O 1
ATOM 724 N N . GLU A 1 94 ? 3.219 8.240 18.920 1.00 98.19 94 GLU A N 1
ATOM 725 C CA . GLU A 1 94 ? 2.994 8.072 20.360 1.00 98.19 94 GLU A CA 1
ATOM 726 C C . GLU A 1 94 ? 1.611 8.566 20.801 1.00 98.19 94 GLU A C 1
ATOM 728 O O . GLU A 1 94 ? 0.935 7.923 21.608 1.00 98.19 94 GLU A O 1
ATOM 733 N N . ASN A 1 95 ? 1.136 9.673 20.223 1.00 98.50 95 ASN A N 1
ATOM 734 C CA . ASN A 1 95 ? -0.208 10.170 20.492 1.00 98.50 95 ASN A CA 1
ATOM 735 C C . ASN A 1 95 ? -1.275 9.154 20.047 1.00 98.50 95 ASN A C 1
ATOM 737 O O . ASN A 1 95 ? -2.206 8.875 20.797 1.00 98.50 95 ASN A O 1
ATOM 741 N N . VAL A 1 96 ? -1.121 8.529 18.872 1.00 98.56 96 VAL A N 1
ATOM 742 C CA . VAL A 1 96 ? -2.047 7.473 18.419 1.00 98.56 96 VAL A CA 1
ATOM 743 C C . VAL A 1 96 ? -1.973 6.231 19.307 1.00 98.56 96 VAL A C 1
ATOM 745 O O . VAL A 1 96 ? -3.016 5.660 19.619 1.00 98.56 96 VAL A O 1
ATOM 748 N N . ARG A 1 97 ? -0.782 5.844 19.778 1.00 98.19 97 ARG A N 1
ATOM 749 C CA . ARG A 1 97 ? -0.624 4.743 20.741 1.00 98.19 97 ARG A CA 1
ATOM 750 C C . ARG A 1 97 ? -1.393 5.005 22.042 1.00 98.19 97 ARG A C 1
ATOM 752 O O . ARG A 1 97 ? -2.041 4.100 22.555 1.00 98.19 97 ARG A O 1
ATOM 759 N N . THR A 1 98 ? -1.320 6.228 22.568 1.00 98.25 98 THR A N 1
ATOM 760 C CA . THR A 1 98 ? -1.918 6.583 23.866 1.00 98.25 98 THR A CA 1
ATOM 761 C C . THR A 1 98 ? -3.415 6.885 23.762 1.00 98.25 98 THR A C 1
ATOM 763 O O . THR A 1 98 ? -4.195 6.452 24.605 1.00 98.25 98 THR A O 1
ATOM 766 N N . ASN A 1 99 ? -3.829 7.614 22.723 1.00 98.25 99 ASN A N 1
ATOM 767 C CA . ASN A 1 99 ? -5.168 8.203 22.615 1.00 98.25 99 ASN A CA 1
ATOM 768 C C . ASN A 1 99 ? -6.042 7.581 21.507 1.00 98.25 99 ASN A C 1
ATOM 770 O O . ASN A 1 99 ? -7.189 7.999 21.314 1.00 98.25 99 ASN A O 1
ATOM 774 N N . GLY A 1 100 ? -5.529 6.589 20.771 1.00 98.12 100 GLY A N 1
ATOM 775 C CA . GLY A 1 100 ? -6.282 5.795 19.799 1.00 98.12 100 GLY A CA 1
ATOM 776 C C . GLY A 1 100 ? -7.049 6.635 18.772 1.00 98.12 100 GLY A C 1
ATOM 777 O O . GLY A 1 100 ? -6.513 7.571 18.175 1.00 98.12 100 GLY A O 1
ATOM 778 N N . ASP A 1 101 ? -8.335 6.320 18.583 1.00 98.31 101 ASP A N 1
ATOM 779 C CA . ASP A 1 101 ? -9.215 6.985 17.607 1.00 98.31 101 ASP A CA 1
ATOM 780 C C . ASP A 1 101 ? -9.333 8.499 17.823 1.00 98.31 101 ASP A C 1
ATOM 782 O O . ASP A 1 101 ? -9.544 9.242 16.864 1.00 98.31 101 ASP A O 1
ATOM 786 N N . GLY A 1 102 ? -9.187 8.971 19.067 1.00 98.00 102 GLY A N 1
ATOM 787 C CA . GLY A 1 102 ? -9.184 10.399 19.381 1.00 98.00 102 GLY A CA 1
ATOM 788 C C . GLY A 1 102 ? -8.064 11.135 18.649 1.00 98.00 102 GLY A C 1
ATOM 789 O O . GLY A 1 102 ? -8.334 12.096 17.930 1.00 98.00 102 GLY A O 1
ATOM 790 N N . ALA A 1 103 ? -6.837 10.620 18.749 1.00 98.31 103 ALA A N 1
ATOM 791 C CA . ALA A 1 103 ? -5.678 11.180 18.059 1.00 98.31 103 ALA A CA 1
ATOM 792 C C . ALA A 1 103 ? -5.794 11.053 16.533 1.00 98.31 103 ALA A C 1
ATOM 794 O O . ALA A 1 103 ? -5.455 11.985 15.805 1.00 98.31 103 ALA A O 1
ATOM 795 N N . VAL A 1 104 ? -6.313 9.930 16.023 1.00 98.38 104 VAL A N 1
ATOM 796 C CA . VAL A 1 104 ? -6.526 9.761 14.574 1.00 98.38 104 VAL A CA 1
ATOM 797 C C . VAL A 1 104 ? -7.493 10.821 14.038 1.00 98.38 104 VAL A C 1
ATOM 799 O O . VAL A 1 104 ? -7.204 11.442 13.012 1.00 98.38 104 VAL A O 1
ATOM 802 N N . ARG A 1 105 ? -8.606 11.086 14.738 1.00 98.12 105 ARG A N 1
ATOM 803 C CA . ARG A 1 105 ? -9.550 12.159 14.377 1.00 98.12 105 ARG A CA 1
ATOM 804 C C . ARG A 1 105 ? -8.901 13.535 14.432 1.00 98.12 105 ARG A C 1
ATOM 806 O O . ARG A 1 105 ? -9.068 14.304 13.491 1.00 98.12 105 ARG A O 1
ATOM 813 N N . GLU A 1 106 ? -8.140 13.823 15.485 1.00 98.06 106 GLU A N 1
ATOM 814 C CA . GLU A 1 106 ? -7.432 15.097 15.645 1.00 98.06 106 GLU A CA 1
ATOM 815 C C . GLU A 1 106 ? -6.495 15.373 14.460 1.00 98.06 106 GLU A C 1
ATOM 817 O O . GLU A 1 106 ? -6.563 16.433 13.836 1.00 98.06 106 GLU A O 1
ATOM 822 N N . TYR A 1 107 ? -5.655 14.403 14.089 1.00 97.94 107 TYR A N 1
ATOM 823 C CA . TYR A 1 107 ? -4.726 14.569 12.972 1.00 97.94 107 TYR A CA 1
ATOM 824 C C . TYR A 1 107 ? -5.422 14.600 11.611 1.00 97.94 107 TYR A C 1
ATOM 826 O O . TYR A 1 107 ? -4.981 15.335 10.729 1.00 97.94 107 TYR A O 1
ATOM 834 N N . THR A 1 108 ? -6.526 13.870 11.442 1.00 97.19 108 THR A N 1
ATOM 835 C CA . THR A 1 108 ? -7.351 13.947 10.224 1.00 97.19 108 THR A CA 1
ATOM 836 C C . THR A 1 108 ? -7.986 15.337 10.088 1.00 97.19 108 THR A C 1
ATOM 838 O O . THR A 1 108 ? -7.913 15.955 9.027 1.00 97.19 108 THR A O 1
ATOM 841 N N . ALA A 1 109 ? -8.505 15.908 11.178 1.00 97.19 109 ALA A N 1
ATOM 842 C CA . ALA A 1 109 ? -9.021 17.276 11.194 1.00 97.19 109 ALA A CA 1
ATOM 843 C C . ALA A 1 109 ? -7.918 18.313 10.924 1.00 97.19 109 ALA A C 1
ATOM 845 O O . ALA A 1 109 ? -8.137 19.289 10.209 1.00 97.19 109 ALA A O 1
ATOM 846 N N . LYS A 1 110 ? -6.709 18.090 11.449 1.00 96.56 110 LYS A N 1
ATOM 847 C CA . LYS A 1 110 ? -5.568 18.998 11.281 1.00 96.56 110 LYS A CA 1
ATOM 848 C C . LYS A 1 110 ? -4.993 18.992 9.863 1.00 96.56 110 LYS A C 1
ATOM 850 O O . LYS A 1 110 ? -4.730 20.060 9.312 1.00 96.56 110 LYS A O 1
ATOM 855 N N . PHE A 1 111 ? -4.746 17.811 9.298 1.00 94.06 111 PHE A N 1
ATOM 856 C CA . PHE A 1 111 ? -4.018 17.665 8.034 1.00 94.06 111 PHE A CA 1
ATOM 857 C C . PHE A 1 111 ? -4.948 17.543 6.830 1.00 94.06 111 PHE A C 1
ATOM 859 O O . PHE A 1 111 ? -4.735 18.232 5.833 1.00 94.06 111 PHE A O 1
ATOM 866 N N . ASP A 1 112 ? -6.002 16.733 6.942 1.00 92.69 112 ASP A N 1
ATOM 867 C CA . ASP A 1 112 ? -6.956 16.493 5.854 1.00 92.69 112 ASP A CA 1
ATOM 868 C C . ASP A 1 112 ? -8.135 17.486 5.888 1.00 92.69 112 ASP A C 1
ATOM 870 O O . ASP A 1 112 ? -8.875 17.598 4.913 1.00 92.69 112 ASP A O 1
ATOM 874 N N . ARG A 1 113 ? -8.276 18.267 6.975 1.00 94.94 113 ARG A N 1
ATOM 875 C CA . ARG A 1 113 ? -9.352 19.259 7.200 1.00 94.94 113 ARG A CA 1
ATOM 876 C C . ARG A 1 113 ? -10.751 18.644 7.232 1.00 94.94 113 ARG A C 1
ATOM 878 O O . ARG A 1 113 ? -11.722 19.277 6.822 1.00 94.94 113 ARG A O 1
ATOM 885 N N . VAL A 1 114 ? -10.846 17.420 7.746 1.00 95.44 114 VAL A N 1
ATOM 886 C CA . VAL A 1 114 ? -12.091 16.650 7.827 1.00 95.44 114 VAL A CA 1
ATOM 887 C C . VAL A 1 114 ? -12.346 16.222 9.267 1.00 95.44 114 VAL A C 1
ATOM 889 O O . VAL A 1 114 ? -11.518 15.551 9.881 1.00 95.44 114 VAL A O 1
ATOM 892 N N . ASN A 1 115 ? -13.525 16.560 9.788 1.00 94.81 115 ASN A N 1
ATOM 893 C CA . ASN A 1 115 ? -14.000 16.057 11.074 1.00 94.81 115 ASN A CA 1
ATOM 894 C C . ASN A 1 115 ? -14.786 14.764 10.846 1.00 94.81 115 ASN A C 1
ATOM 896 O O . ASN A 1 115 ? -15.862 14.785 10.251 1.00 94.81 115 ASN A O 1
ATOM 900 N N . LEU A 1 116 ? -14.242 13.640 11.308 1.00 93.50 116 LEU A N 1
ATOM 901 C CA . LEU A 1 116 ? -14.893 12.334 11.227 1.00 93.50 116 LEU A CA 1
ATOM 902 C C . LEU A 1 116 ? -15.462 11.931 12.585 1.00 93.50 116 LEU A C 1
ATOM 904 O O . LEU A 1 116 ? -14.781 12.050 13.599 1.00 93.50 116 LEU A O 1
ATOM 908 N N . GLU A 1 117 ? -16.661 11.355 12.596 1.00 91.38 117 GLU A N 1
ATOM 909 C CA . GLU A 1 117 ? -17.187 10.666 13.781 1.00 91.38 117 GLU A CA 1
ATOM 910 C C . GLU A 1 117 ? -16.526 9.290 13.936 1.00 91.38 117 GLU A C 1
ATOM 912 O O . GLU A 1 117 ? -15.926 8.977 14.970 1.00 91.38 117 GLU A O 1
ATOM 917 N N . THR A 1 118 ? -16.554 8.504 12.856 1.00 94.00 118 THR A N 1
ATOM 918 C CA . THR A 1 118 ? -15.970 7.161 12.768 1.00 94.00 118 THR A CA 1
ATOM 919 C C . THR A 1 118 ? -14.751 7.168 11.856 1.00 94.00 118 THR A C 1
ATOM 921 O O . THR A 1 118 ? -14.858 7.580 10.696 1.00 94.00 118 THR A O 1
ATOM 924 N N . VAL A 1 119 ? -13.613 6.668 12.346 1.00 96.50 119 VAL A N 1
ATOM 925 C CA . VAL A 1 119 ? -12.358 6.591 11.577 1.00 96.50 119 VAL A CA 1
ATOM 926 C C . VAL A 1 119 ? -12.188 5.267 10.839 1.00 96.50 119 VAL A C 1
ATOM 928 O O . VAL A 1 119 ? -11.662 5.275 9.735 1.00 96.50 119 VAL A O 1
ATOM 931 N N . CYS A 1 120 ? -12.673 4.150 11.383 1.00 97.88 120 CYS A N 1
ATOM 932 C CA . CYS A 1 120 ? -12.563 2.828 10.767 1.00 97.88 120 CYS A CA 1
ATOM 933 C C . CYS A 1 120 ? -13.942 2.178 10.623 1.00 97.88 120 CYS A C 1
ATOM 935 O O . CYS A 1 120 ? -14.750 2.226 11.548 1.00 97.88 120 CYS A O 1
ATOM 937 N N . VAL A 1 121 ? -14.216 1.586 9.462 1.00 97.62 121 VAL A N 1
ATOM 938 C CA . VAL A 1 121 ? -15.485 0.910 9.146 1.00 97.62 121 VAL A CA 1
ATOM 939 C C . VAL A 1 121 ? -15.214 -0.474 8.566 1.00 97.62 121 VAL A C 1
ATOM 941 O O . VAL A 1 121 ? -14.194 -0.676 7.900 1.00 97.62 121 VAL A O 1
ATOM 944 N N . ARG A 1 122 ? -16.121 -1.433 8.780 1.00 98.00 122 ARG A N 1
ATOM 945 C CA . ARG A 1 122 ? -16.069 -2.708 8.053 1.00 98.00 122 ARG A CA 1
ATOM 946 C C . ARG A 1 122 ? -16.500 -2.469 6.610 1.00 98.00 122 ARG A C 1
ATOM 948 O O . ARG A 1 122 ? -17.402 -1.680 6.343 1.00 98.00 122 ARG A O 1
ATOM 955 N N . ILE A 1 123 ? -15.852 -3.155 5.673 1.00 96.75 123 ILE A N 1
ATOM 956 C CA . ILE A 1 123 ? -16.101 -2.988 4.232 1.00 96.75 123 ILE A CA 1
ATOM 957 C C . ILE A 1 123 ? -17.565 -3.276 3.846 1.00 96.75 123 ILE A C 1
ATOM 959 O O . ILE A 1 123 ? -18.082 -2.707 2.885 1.00 96.75 123 ILE A O 1
ATOM 963 N N . GLU A 1 124 ? -18.206 -4.192 4.576 1.00 96.44 124 GLU A N 1
ATOM 964 C CA . GLU A 1 124 ? -19.548 -4.713 4.306 1.00 96.44 124 GLU A CA 1
ATOM 965 C C . GLU A 1 124 ? -20.645 -3.717 4.687 1.00 96.44 124 GLU A C 1
ATOM 967 O O . GLU A 1 124 ? -21.694 -3.702 4.051 1.00 96.44 124 GLU A O 1
ATOM 972 N N . ASP A 1 125 ? -20.358 -2.832 5.645 1.00 95.94 125 ASP A N 1
ATOM 973 C CA . ASP A 1 125 ? -21.271 -1.775 6.087 1.00 95.94 125 ASP A CA 1
ATOM 974 C C . ASP A 1 125 ? -21.300 -0.592 5.107 1.00 95.94 125 ASP A C 1
ATOM 976 O O . ASP A 1 125 ? -22.158 0.288 5.191 1.00 95.94 125 ASP A O 1
ATOM 980 N N . VAL A 1 126 ? -20.345 -0.539 4.173 1.00 95.06 126 VAL A N 1
ATOM 981 C CA . VAL A 1 126 ? -20.254 0.524 3.173 1.00 95.06 126 VAL A CA 1
ATOM 982 C C . VAL A 1 126 ? -20.967 0.064 1.898 1.00 95.06 126 VAL A C 1
ATOM 984 O O . VAL A 1 126 ? -20.629 -1.002 1.376 1.00 95.06 126 VAL A O 1
ATOM 987 N N . PRO A 1 127 ? -21.922 0.835 1.347 1.00 95.56 127 PRO A N 1
ATOM 988 C CA . PRO A 1 127 ? -22.593 0.467 0.105 1.00 95.56 127 PRO A CA 1
ATOM 989 C C . PRO A 1 127 ? -21.619 0.448 -1.075 1.00 95.56 127 PRO A C 1
ATOM 991 O O . PRO A 1 127 ? -20.570 1.099 -1.062 1.00 95.56 127 PRO A O 1
ATOM 994 N N . ASP A 1 128 ? -21.972 -0.304 -2.112 1.00 95.38 128 ASP A N 1
ATOM 995 C CA . ASP A 1 128 ? -21.168 -0.355 -3.327 1.00 95.38 128 ASP A CA 1
ATOM 996 C C . ASP A 1 128 ? -21.168 1.015 -4.032 1.00 95.38 128 ASP A C 1
ATOM 998 O O . ASP A 1 128 ? -22.223 1.645 -4.172 1.00 95.38 128 ASP A O 1
ATOM 1002 N N . PRO A 1 129 ? -19.998 1.511 -4.470 1.00 95.69 129 PRO A N 1
ATOM 1003 C CA . PRO A 1 129 ? -19.909 2.788 -5.159 1.00 95.69 129 PRO A CA 1
ATOM 1004 C C . PRO A 1 129 ? -20.472 2.684 -6.577 1.00 95.69 129 PRO A C 1
ATOM 1006 O O . PRO A 1 129 ? -20.294 1.679 -7.266 1.00 95.69 129 PRO A O 1
ATOM 1009 N N . VAL A 1 130 ? -21.076 3.772 -7.052 1.00 95.31 130 VAL A N 1
ATOM 1010 C CA . VAL A 1 130 ? -21.486 3.906 -8.454 1.00 95.31 130 VAL A CA 1
ATOM 1011 C C . VAL A 1 130 ? -20.338 4.525 -9.245 1.00 95.31 130 VAL A C 1
ATOM 1013 O O . VAL A 1 130 ? -19.909 5.640 -8.950 1.00 95.31 130 VAL A O 1
ATOM 1016 N N . LEU A 1 131 ? -19.858 3.805 -10.258 1.00 96.56 131 LEU A N 1
ATOM 1017 C CA . LEU A 1 131 ? -18.813 4.253 -11.177 1.00 96.56 131 LEU A CA 1
ATOM 1018 C C . LEU A 1 131 ? -19.306 4.171 -12.631 1.00 96.56 131 LEU A C 1
ATOM 1020 O O . LEU A 1 131 ? -20.165 3.341 -12.940 1.00 96.56 131 LEU A O 1
ATOM 1024 N N . PRO A 1 132 ? -18.772 5.005 -13.540 1.00 97.75 132 PRO A N 1
ATOM 1025 C CA . PRO A 1 132 ? -18.984 4.838 -14.974 1.00 97.75 132 PRO A CA 1
ATOM 1026 C C . PRO A 1 132 ? -18.560 3.442 -15.453 1.00 97.75 132 PRO A C 1
ATOM 1028 O O . PRO A 1 132 ? -17.547 2.902 -15.007 1.00 97.75 132 PRO A O 1
ATOM 1031 N N . ALA A 1 133 ? -19.324 2.857 -16.380 1.00 97.19 133 ALA A N 1
ATOM 1032 C CA . ALA A 1 133 ? -19.118 1.475 -16.820 1.00 97.19 133 ALA A CA 1
ATOM 1033 C C . ALA A 1 133 ? -17.738 1.237 -17.460 1.00 97.19 133 ALA A C 1
ATOM 1035 O O . ALA A 1 133 ? -17.154 0.169 -17.289 1.00 97.19 133 ALA A O 1
ATOM 1036 N N . ASP A 1 134 ? -17.202 2.230 -18.169 1.00 97.12 134 ASP A N 1
ATOM 1037 C CA . ASP A 1 134 ? -15.860 2.196 -18.752 1.00 97.12 134 ASP A CA 1
ATOM 1038 C C . ASP A 1 134 ? -14.761 2.192 -17.677 1.00 97.12 134 ASP A C 1
ATOM 1040 O O . ASP A 1 134 ? -13.796 1.436 -17.787 1.00 97.12 134 ASP A O 1
ATOM 1044 N N . VAL A 1 135 ? -14.940 2.966 -16.602 1.00 96.50 135 VAL A N 1
ATOM 1045 C CA . VAL A 1 135 ? -14.036 2.985 -15.440 1.00 96.50 135 VAL A CA 1
ATOM 1046 C C . VAL A 1 135 ? -14.056 1.639 -14.713 1.00 96.50 135 VAL A C 1
ATOM 1048 O O . VAL A 1 135 ? -12.999 1.073 -14.431 1.00 96.50 135 VAL A O 1
ATOM 1051 N N . THR A 1 136 ? -15.242 1.085 -14.455 1.00 96.69 136 THR A N 1
ATOM 1052 C CA . THR A 1 136 ? -15.393 -0.248 -13.854 1.00 96.69 136 THR A CA 1
ATOM 1053 C C . THR A 1 136 ? -14.726 -1.325 -14.710 1.00 96.69 136 THR A C 1
ATOM 1055 O O . THR A 1 136 ? -13.930 -2.108 -14.196 1.00 96.69 136 THR A O 1
ATOM 1058 N N . ALA A 1 137 ? -14.969 -1.323 -16.024 1.00 98.06 137 ALA A N 1
ATOM 1059 C CA . ALA A 1 137 ? -14.359 -2.281 -16.942 1.00 98.06 137 ALA A CA 1
ATOM 1060 C C . ALA A 1 137 ? -12.822 -2.180 -16.955 1.00 98.06 137 ALA A C 1
ATOM 1062 O O . ALA A 1 137 ? -12.135 -3.201 -16.985 1.00 98.06 137 ALA A O 1
ATOM 1063 N N . ALA A 1 138 ? -12.265 -0.967 -16.881 1.00 98.19 138 ALA A N 1
ATOM 1064 C CA . ALA A 1 138 ? -10.820 -0.771 -16.792 1.00 98.19 138 ALA A CA 1
ATOM 1065 C C . ALA A 1 138 ? -10.234 -1.354 -15.491 1.00 98.19 138 ALA A C 1
ATOM 1067 O O . ALA A 1 138 ? -9.212 -2.046 -15.532 1.00 98.19 138 ALA A O 1
ATOM 1068 N N . PHE A 1 139 ? -10.892 -1.139 -14.345 1.00 98.25 139 PHE A N 1
ATOM 1069 C CA . PHE A 1 139 ? -10.472 -1.748 -13.079 1.00 98.25 139 PHE A CA 1
ATOM 1070 C C . PHE A 1 139 ? -10.618 -3.270 -13.077 1.00 98.25 139 PHE A C 1
ATOM 1072 O O . PHE A 1 139 ? -9.786 -3.952 -12.482 1.00 98.25 139 PHE A O 1
ATOM 1079 N N . ASP A 1 140 ? -11.609 -3.815 -13.778 1.00 98.31 140 ASP A N 1
ATOM 1080 C CA . ASP A 1 140 ? -11.781 -5.259 -13.926 1.00 98.31 140 ASP A CA 1
ATOM 1081 C C . ASP A 1 140 ? -10.646 -5.893 -14.723 1.00 98.31 140 ASP A C 1
ATOM 1083 O O . ASP A 1 140 ? -10.095 -6.916 -14.309 1.00 98.31 140 ASP A O 1
ATOM 1087 N N . VAL A 1 141 ? -10.237 -5.259 -15.825 1.00 98.62 141 VAL A N 1
ATOM 1088 C CA . VAL A 1 141 ? -9.057 -5.679 -16.592 1.00 98.62 141 VAL A CA 1
ATOM 1089 C C . VAL A 1 141 ? -7.806 -5.635 -15.713 1.00 98.62 141 VAL A C 1
ATOM 1091 O O . VAL A 1 141 ? -7.060 -6.615 -15.660 1.00 98.62 141 VAL A O 1
ATOM 1094 N N . ALA A 1 142 ? -7.595 -4.539 -14.976 1.00 98.50 142 ALA A N 1
ATOM 1095 C CA . ALA A 1 142 ? -6.454 -4.406 -14.072 1.00 98.50 142 ALA A CA 1
ATOM 1096 C C . ALA A 1 142 ? -6.456 -5.494 -12.985 1.00 98.50 142 ALA A C 1
ATOM 1098 O O . ALA A 1 142 ? -5.456 -6.189 -12.809 1.00 98.50 142 ALA A O 1
ATOM 1099 N N . TYR A 1 143 ? -7.587 -5.696 -12.304 1.00 98.69 143 TYR A N 1
ATOM 1100 C CA . TYR A 1 143 ? -7.754 -6.726 -11.280 1.00 98.69 143 TYR A CA 1
ATOM 1101 C C . TYR A 1 143 ? -7.446 -8.122 -11.827 1.00 98.69 143 TYR A C 1
ATOM 1103 O O . TYR A 1 143 ? -6.677 -8.861 -11.213 1.00 98.69 143 TYR A O 1
ATOM 1111 N N . ASN A 1 144 ? -8.001 -8.478 -12.988 1.00 98.62 144 ASN A N 1
ATOM 1112 C CA . ASN A 1 144 ? -7.815 -9.800 -13.583 1.00 98.62 144 ASN A CA 1
ATOM 1113 C C . ASN A 1 144 ? -6.349 -10.060 -13.940 1.00 98.62 144 ASN A C 1
ATOM 1115 O O . ASN A 1 144 ? -5.827 -11.130 -13.623 1.00 98.62 144 ASN A O 1
ATOM 1119 N N . ASN A 1 145 ? -5.664 -9.072 -14.520 1.00 98.62 145 ASN A N 1
ATOM 1120 C CA . ASN A 1 145 ? -4.246 -9.183 -14.860 1.00 98.62 145 ASN A CA 1
ATOM 1121 C C . ASN A 1 145 ? -3.365 -9.297 -13.605 1.00 98.62 145 ASN A C 1
ATOM 1123 O O . ASN A 1 145 ? -2.515 -10.185 -13.525 1.00 98.62 145 ASN A O 1
ATOM 1127 N N . ILE A 1 146 ? -3.601 -8.446 -12.598 1.00 98.75 146 ILE A N 1
ATOM 1128 C CA . ILE A 1 146 ? -2.870 -8.472 -11.320 1.00 98.75 146 ILE A CA 1
ATOM 1129 C C . ILE A 1 146 ? -3.082 -9.818 -10.624 1.00 98.75 146 ILE A C 1
ATOM 1131 O O . ILE A 1 146 ? -2.115 -10.442 -10.183 1.00 98.75 146 ILE A O 1
ATOM 1135 N N . ARG A 1 147 ? -4.331 -10.292 -10.550 1.00 98.50 147 ARG A N 1
ATOM 1136 C CA . ARG A 1 147 ? -4.680 -11.571 -9.928 1.00 98.50 147 ARG A CA 1
ATOM 1137 C C . ARG A 1 147 ? -4.026 -12.738 -10.656 1.00 98.50 147 ARG A C 1
ATOM 1139 O O . ARG A 1 147 ? -3.454 -13.596 -9.994 1.00 98.50 147 ARG A O 1
ATOM 1146 N N . ALA A 1 148 ? -4.090 -12.773 -11.988 1.00 98.50 148 ALA A N 1
ATOM 1147 C CA . ALA A 1 148 ? -3.479 -13.833 -12.786 1.00 98.50 148 ALA A CA 1
ATOM 1148 C C . ALA A 1 148 ? -1.963 -13.914 -12.553 1.00 98.50 148 ALA A C 1
ATOM 1150 O O . ALA A 1 148 ? -1.437 -14.999 -12.306 1.00 98.50 148 ALA A O 1
ATOM 1151 N N . PHE A 1 149 ? -1.276 -12.768 -12.551 1.00 98.56 149 PHE A N 1
ATOM 1152 C CA . PHE A 1 149 ? 0.168 -12.717 -12.330 1.00 98.56 149 PHE A CA 1
ATOM 1153 C C . PHE A 1 149 ? 0.569 -13.164 -10.917 1.00 98.56 149 PHE A C 1
ATOM 1155 O O . PHE A 1 149 ? 1.473 -13.981 -10.771 1.00 98.56 149 PHE A O 1
ATOM 1162 N N . HIS A 1 150 ? -0.117 -12.684 -9.875 1.00 98.31 150 HIS A N 1
ATOM 1163 C CA . HIS A 1 150 ? 0.199 -13.067 -8.493 1.00 98.31 150 HIS A CA 1
ATOM 1164 C C . HIS A 1 150 ? -0.192 -14.516 -8.179 1.00 98.31 150 HIS A C 1
ATOM 1166 O O . HIS A 1 150 ? 0.510 -15.191 -7.431 1.00 98.31 150 HIS A O 1
ATOM 1172 N N . LEU A 1 151 ? -1.269 -15.031 -8.779 1.00 96.88 151 LEU A N 1
ATOM 1173 C CA . LEU A 1 151 ? -1.655 -16.435 -8.636 1.00 96.88 151 LEU A CA 1
ATOM 1174 C C . LEU A 1 151 ? -0.587 -17.373 -9.220 1.00 96.88 151 LEU A C 1
ATOM 1176 O O . LEU A 1 151 ? -0.283 -18.401 -8.619 1.00 96.88 151 LEU A O 1
ATOM 1180 N N . ALA A 1 152 ? 0.036 -16.994 -10.340 1.00 97.31 152 ALA A N 1
ATOM 1181 C CA . ALA A 1 152 ? 1.112 -17.766 -10.964 1.00 97.31 152 ALA A CA 1
ATOM 1182 C C . ALA A 1 152 ? 2.394 -17.862 -10.109 1.00 97.31 152 ALA A C 1
ATOM 1184 O O . ALA A 1 152 ? 3.247 -18.701 -10.384 1.00 97.31 152 ALA A O 1
ATOM 1185 N N . GLN A 1 153 ? 2.541 -17.033 -9.068 1.00 96.62 153 GLN A N 1
ATOM 1186 C CA . GLN A 1 153 ? 3.700 -17.048 -8.165 1.00 96.62 153 GLN A CA 1
ATOM 1187 C C . GLN A 1 153 ? 3.580 -18.081 -7.033 1.00 96.62 153 GLN A C 1
ATOM 1189 O O . GLN A 1 153 ? 4.518 -18.239 -6.246 1.00 96.62 153 GLN A O 1
ATOM 1194 N N . GLN A 1 154 ? 2.447 -18.782 -6.908 1.00 93.06 154 GLN A N 1
ATOM 1195 C CA . GLN A 1 154 ? 2.289 -19.822 -5.893 1.00 93.06 154 GLN A CA 1
ATOM 1196 C C . GLN A 1 154 ? 3.320 -20.938 -6.105 1.00 93.06 154 GLN A C 1
ATOM 1198 O O . GLN A 1 154 ? 3.398 -21.556 -7.164 1.00 93.06 154 GLN A O 1
ATOM 1203 N N . THR A 1 155 ? 4.130 -21.193 -5.076 1.00 90.44 155 THR A N 1
ATOM 1204 C CA . THR A 1 155 ? 5.170 -22.226 -5.121 1.00 90.44 155 THR A CA 1
ATOM 1205 C C . THR A 1 155 ? 4.620 -23.560 -4.636 1.00 90.44 155 THR A C 1
ATOM 1207 O O . THR A 1 155 ? 3.859 -23.617 -3.668 1.00 90.44 155 THR A O 1
ATOM 1210 N N . ALA A 1 156 ? 5.029 -24.645 -5.295 1.00 88.75 156 ALA A N 1
ATOM 1211 C CA . ALA A 1 156 ? 4.737 -25.987 -4.813 1.00 88.75 156 ALA A CA 1
ATOM 1212 C C . ALA A 1 156 ? 5.394 -26.217 -3.435 1.00 88.75 156 ALA A C 1
ATOM 1214 O O . ALA A 1 156 ? 6.462 -25.651 -3.161 1.00 88.75 156 ALA A O 1
ATOM 1215 N N . PRO A 1 157 ? 4.791 -27.048 -2.566 1.00 88.94 157 PRO A N 1
ATOM 1216 C CA . PRO A 1 157 ? 5.426 -27.463 -1.322 1.00 88.94 157 PRO A CA 1
ATOM 1217 C C . PRO A 1 157 ? 6.821 -28.039 -1.588 1.00 88.94 157 PRO A C 1
ATOM 1219 O O . PRO A 1 157 ? 6.996 -28.871 -2.476 1.00 88.94 157 PRO A O 1
ATOM 1222 N N . LEU A 1 158 ? 7.812 -27.595 -0.816 1.00 94.00 158 LEU A N 1
ATOM 1223 C CA . LEU A 1 158 ? 9.154 -28.173 -0.848 1.00 94.00 158 LEU A CA 1
ATOM 1224 C C . LEU A 1 158 ? 9.233 -29.235 0.243 1.00 94.00 158 LEU A C 1
ATOM 1226 O O . LEU A 1 158 ? 9.096 -28.896 1.418 1.00 94.00 158 LEU A O 1
ATOM 1230 N N . GLU A 1 159 ? 9.483 -30.482 -0.136 1.00 96.06 159 GLU A N 1
ATOM 1231 C CA . GLU A 1 159 ? 9.722 -31.599 0.777 1.00 96.06 159 GLU A CA 1
ATOM 1232 C C . GLU A 1 159 ? 10.966 -32.361 0.316 1.00 96.06 159 GLU A C 1
ATOM 1234 O O . GLU A 1 159 ? 11.097 -32.692 -0.861 1.00 96.06 159 GLU A O 1
ATOM 1239 N N . VAL A 1 160 ? 11.906 -32.582 1.234 1.00 97.00 160 VAL A N 1
ATOM 1240 C CA . VAL A 1 160 ? 13.184 -33.248 0.967 1.00 97.00 160 VAL A CA 1
ATOM 1241 C C . VAL A 1 160 ? 13.516 -34.162 2.140 1.00 97.00 160 VAL A C 1
ATOM 1243 O O . VAL A 1 160 ? 13.529 -33.719 3.288 1.00 97.00 160 VAL A O 1
ATOM 1246 N N . GLU A 1 161 ? 13.821 -35.425 1.859 1.00 97.31 161 GLU A N 1
ATOM 1247 C CA . GLU A 1 161 ? 14.449 -36.332 2.821 1.00 97.31 161 GLU A CA 1
ATOM 1248 C C . GLU A 1 161 ? 15.967 -36.208 2.678 1.00 97.31 161 GLU A C 1
ATOM 1250 O O . GLU A 1 161 ? 16.537 -36.590 1.659 1.00 97.31 161 GLU A O 1
ATOM 1255 N N . THR A 1 162 ? 16.619 -35.587 3.657 1.00 97.50 162 THR A N 1
ATOM 1256 C CA . THR A 1 162 ? 18.053 -35.257 3.572 1.00 97.50 162 THR A CA 1
ATOM 1257 C C . THR A 1 162 ? 18.943 -36.455 3.888 1.00 97.50 162 THR A C 1
ATOM 1259 O O . THR A 1 162 ? 20.060 -36.553 3.386 1.00 97.50 162 THR A O 1
ATOM 1262 N N . MET A 1 163 ? 18.435 -37.375 4.702 1.00 96.06 163 MET A N 1
ATOM 1263 C CA . MET A 1 163 ? 18.984 -38.699 4.977 1.00 96.06 163 MET A CA 1
ATOM 1264 C C . MET A 1 163 ? 17.836 -39.614 5.436 1.00 96.06 163 MET A C 1
ATOM 1266 O O . MET A 1 163 ? 16.800 -39.085 5.851 1.00 96.06 163 MET A O 1
ATOM 1270 N N . PRO A 1 164 ? 17.996 -40.952 5.407 1.00 97.69 164 PRO A N 1
ATOM 1271 C CA . PRO A 1 164 ? 16.939 -41.878 5.805 1.00 97.69 164 PRO A CA 1
ATOM 1272 C C . PRO A 1 164 ? 16.333 -41.531 7.174 1.00 97.69 164 PRO A C 1
ATOM 1274 O O . PRO A 1 164 ? 17.029 -41.521 8.188 1.00 97.69 164 PRO A O 1
ATOM 1277 N N . GLY A 1 165 ? 15.035 -41.227 7.196 1.00 97.25 165 GLY A N 1
ATOM 1278 C CA . GLY A 1 165 ? 14.276 -40.854 8.393 1.00 97.25 165 GLY A CA 1
ATOM 1279 C C . GLY A 1 165 ? 14.242 -39.356 8.733 1.00 97.25 165 GLY A C 1
ATOM 1280 O O . GLY A 1 165 ? 13.504 -38.973 9.640 1.00 97.25 165 GLY A O 1
ATOM 1281 N N . VAL A 1 166 ? 14.967 -38.486 8.017 1.00 97.56 166 VAL A N 1
ATOM 1282 C CA . VAL A 1 166 ? 15.010 -37.033 8.278 1.00 97.56 166 VAL A CA 1
ATOM 1283 C C . VAL A 1 166 ? 14.350 -36.264 7.136 1.00 97.56 166 VAL A C 1
ATOM 1285 O O . VAL A 1 166 ? 14.976 -35.939 6.127 1.00 97.56 166 VAL A O 1
ATOM 1288 N N . ARG A 1 167 ? 13.061 -35.948 7.310 1.00 97.06 167 ARG A N 1
ATOM 1289 C CA . ARG A 1 167 ? 12.266 -35.186 6.337 1.00 97.06 167 ARG A CA 1
ATOM 1290 C C . ARG A 1 167 ? 12.176 -33.715 6.711 1.00 97.06 167 ARG A C 1
ATOM 1292 O O . ARG A 1 167 ? 11.703 -33.354 7.788 1.00 97.06 167 ARG A O 1
ATOM 1299 N N . CYS A 1 168 ? 12.571 -32.860 5.782 1.00 97.25 168 CYS A N 1
ATOM 1300 C CA . CYS A 1 168 ? 12.455 -31.415 5.878 1.00 97.25 168 CYS A CA 1
ATOM 1301 C C . CYS A 1 168 ? 11.360 -30.929 4.924 1.00 97.25 168 CYS A C 1
ATOM 1303 O O . CYS A 1 168 ? 11.326 -31.329 3.762 1.00 97.25 168 CYS A O 1
ATOM 1305 N N . ARG A 1 169 ? 10.488 -30.027 5.393 1.00 96.44 169 ARG A N 1
ATOM 1306 C CA . ARG A 1 169 ? 9.455 -29.397 4.557 1.00 96.44 169 ARG A CA 1
ATOM 1307 C C . ARG A 1 169 ? 9.424 -27.883 4.722 1.00 96.44 169 ARG A C 1
ATOM 1309 O O . ARG A 1 169 ? 9.591 -27.384 5.834 1.00 96.44 169 ARG A O 1
ATOM 1316 N N . ARG A 1 170 ? 9.118 -27.159 3.645 1.00 95.69 170 ARG A N 1
ATOM 1317 C CA . ARG A 1 170 ? 8.757 -25.736 3.687 1.00 95.69 170 ARG A CA 1
ATOM 1318 C C . ARG A 1 170 ? 7.269 -25.590 3.417 1.00 95.69 170 ARG A C 1
ATOM 1320 O O . ARG A 1 170 ? 6.787 -25.964 2.350 1.00 95.69 170 ARG A O 1
ATOM 1327 N N . VAL A 1 171 ? 6.561 -25.016 4.383 1.00 92.94 171 VAL A N 1
ATOM 1328 C CA . VAL A 1 171 ? 5.132 -24.719 4.277 1.00 92.94 171 VAL A CA 1
ATOM 1329 C C . VAL A 1 171 ? 4.918 -23.214 4.335 1.00 92.94 171 VAL A C 1
ATOM 1331 O O . VAL A 1 171 ? 5.468 -22.539 5.202 1.00 92.94 171 VAL A O 1
ATOM 1334 N N . THR A 1 172 ? 4.111 -22.690 3.419 1.00 93.62 172 THR A N 1
ATOM 1335 C CA . THR A 1 172 ? 3.730 -21.274 3.411 1.00 93.62 172 THR A CA 1
ATOM 1336 C C . THR A 1 172 ? 2.472 -21.083 4.252 1.00 93.62 172 THR A C 1
ATOM 1338 O O . THR A 1 172 ? 1.545 -21.900 4.201 1.00 93.62 172 THR A O 1
ATOM 1341 N N . ARG A 1 173 ? 2.437 -20.020 5.055 1.00 94.94 173 ARG A N 1
ATOM 1342 C CA . ARG A 1 173 ? 1.258 -19.578 5.806 1.00 94.94 173 ARG A CA 1
ATOM 1343 C C . ARG A 1 173 ? 1.074 -18.077 5.590 1.00 94.94 173 ARG A C 1
ATOM 1345 O O . ARG A 1 173 ? 2.086 -17.373 5.557 1.00 94.94 173 ARG A O 1
ATOM 1352 N N . PRO A 1 174 ? -0.165 -17.593 5.420 1.00 96.69 174 PRO A N 1
ATOM 1353 C CA . PRO A 1 174 ? -0.402 -16.164 5.324 1.00 96.69 174 PRO A CA 1
ATOM 1354 C C . PRO A 1 174 ? -0.063 -15.468 6.635 1.00 96.69 174 PRO A C 1
ATOM 1356 O O . PRO A 1 174 ? -0.206 -16.032 7.721 1.00 96.69 174 PRO A O 1
ATOM 1359 N N . ILE A 1 175 ? 0.325 -14.204 6.517 1.00 98.00 175 ILE A N 1
ATOM 1360 C CA . ILE A 1 175 ? 0.253 -13.272 7.638 1.00 98.00 175 ILE A CA 1
ATOM 1361 C C . ILE A 1 175 ? -1.233 -13.063 7.942 1.00 98.00 175 ILE A C 1
ATOM 1363 O O . ILE A 1 175 ? -2.016 -12.827 7.022 1.00 98.00 175 ILE A O 1
ATOM 1367 N N . ASN A 1 176 ? -1.632 -13.182 9.207 1.00 96.62 176 ASN A N 1
ATOM 1368 C CA . ASN A 1 176 ? -3.048 -13.190 9.565 1.00 96.62 176 ASN A CA 1
ATOM 1369 C C . ASN A 1 176 ? -3.715 -11.823 9.341 1.00 96.62 176 ASN A C 1
ATOM 1371 O O . ASN A 1 176 ? -4.809 -11.764 8.784 1.00 96.62 176 ASN A O 1
ATOM 1375 N N . SER A 1 177 ? -3.046 -10.738 9.745 1.00 98.44 177 SER A N 1
ATOM 1376 C CA . SER A 1 177 ? -3.559 -9.370 9.636 1.00 98.44 177 SER A CA 1
ATOM 1377 C C . SER A 1 177 ? -2.567 -8.464 8.909 1.00 98.44 177 SER A C 1
ATOM 1379 O O . SER A 1 177 ? -1.406 -8.354 9.314 1.00 98.44 177 SER A O 1
ATOM 1381 N N . VAL A 1 178 ? -3.008 -7.799 7.841 1.00 98.75 178 VAL A N 1
ATOM 1382 C CA . VAL A 1 178 ? -2.183 -6.876 7.049 1.00 98.75 178 VAL A CA 1
ATOM 1383 C C . VAL A 1 178 ? -2.854 -5.515 6.893 1.00 98.75 178 VAL A C 1
ATOM 1385 O O . VAL A 1 178 ? -4.067 -5.414 6.719 1.00 98.75 178 VAL A O 1
ATOM 1388 N N . GLY A 1 179 ? -2.048 -4.459 6.950 1.00 98.75 179 GLY A N 1
ATOM 1389 C CA . GLY A 1 179 ? -2.462 -3.087 6.677 1.00 98.75 179 GLY A CA 1
ATOM 1390 C C . GLY A 1 179 ? -1.945 -2.646 5.316 1.00 98.75 179 GLY A C 1
ATOM 1391 O O . GLY A 1 179 ? -0.758 -2.795 5.039 1.00 98.75 179 GLY A O 1
ATOM 1392 N N . VAL A 1 180 ? -2.806 -2.100 4.466 1.00 98.19 180 VAL A N 1
ATOM 1393 C CA . VAL A 1 180 ? -2.448 -1.598 3.136 1.00 98.19 180 VAL A CA 1
ATOM 1394 C C . VAL A 1 180 ? -2.712 -0.099 3.078 1.00 98.19 180 VAL A C 1
ATOM 1396 O O . VAL A 1 180 ? -3.850 0.358 3.150 1.00 98.19 180 VAL A O 1
ATOM 1399 N N . TYR A 1 181 ? -1.646 0.688 2.988 1.00 97.69 181 TYR A N 1
ATOM 1400 C CA . TYR A 1 181 ? -1.738 2.137 2.884 1.00 97.69 181 TYR A CA 1
ATOM 1401 C C . TYR A 1 181 ? -1.867 2.550 1.416 1.00 97.69 181 TYR A C 1
ATOM 1403 O O . TYR A 1 181 ? -1.008 2.241 0.586 1.00 97.69 181 TYR A O 1
ATOM 1411 N N . VAL A 1 182 ? -2.937 3.276 1.105 1.00 96.50 182 VAL A N 1
ATOM 1412 C CA . VAL A 1 182 ? -3.230 3.823 -0.218 1.00 96.50 182 VAL A CA 1
ATOM 1413 C C . VAL A 1 182 ? -3.147 5.346 -0.131 1.00 96.50 182 VAL A C 1
ATOM 1415 O O . VAL A 1 182 ? -3.954 5.968 0.563 1.00 96.50 182 VAL A O 1
ATOM 1418 N N . PRO A 1 183 ? -2.175 5.977 -0.816 1.00 91.00 183 PRO A N 1
ATOM 1419 C CA . PRO A 1 183 ? -2.088 7.427 -0.843 1.00 91.00 183 PRO A CA 1
ATOM 1420 C C . PRO A 1 183 ? -3.348 8.079 -1.420 1.00 91.00 183 PRO A C 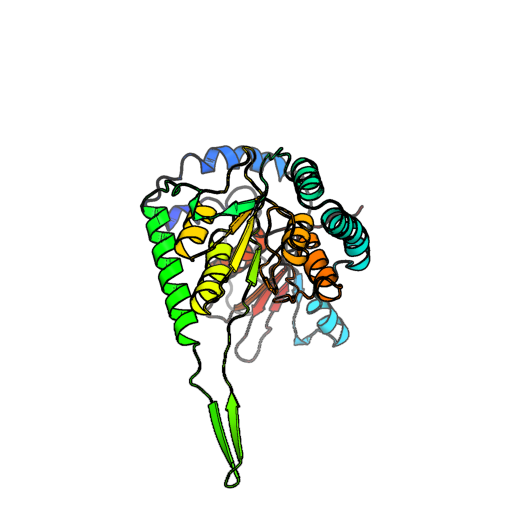1
ATOM 1422 O O . PRO A 1 183 ? -3.952 7.580 -2.372 1.00 91.00 183 PRO A O 1
ATOM 1425 N N . GLY A 1 184 ? -3.688 9.235 -0.857 1.00 85.69 184 GLY A N 1
ATOM 1426 C CA . GLY A 1 184 ? -4.742 10.116 -1.345 1.00 85.69 184 GLY A CA 1
ATOM 1427 C C . GLY A 1 184 ? -4.371 11.588 -1.141 1.00 85.69 184 GLY A C 1
ATOM 1428 O O . GLY A 1 184 ? -3.202 11.918 -0.932 1.00 85.69 184 GLY A O 1
ATOM 1429 N N . GLY A 1 185 ? -5.359 12.484 -1.194 1.00 73.94 185 GLY A N 1
ATOM 1430 C CA . GLY A 1 185 ? -5.140 13.931 -1.119 1.00 73.94 185 GLY A CA 1
ATOM 1431 C C . GLY A 1 185 ? -5.003 14.547 -2.510 1.00 73.94 185 GLY A C 1
ATOM 1432 O O . GLY A 1 185 ? -6.005 14.732 -3.196 1.00 73.94 185 GLY A O 1
ATOM 1433 N N . THR A 1 186 ? -3.778 14.873 -2.935 1.00 66.31 186 THR A N 1
ATOM 1434 C CA . THR A 1 186 ? -3.524 15.537 -4.231 1.00 66.31 186 THR A CA 1
ATOM 1435 C C . THR A 1 186 ? -3.703 14.615 -5.435 1.00 66.31 186 THR A C 1
ATOM 1437 O O . THR A 1 186 ? -4.108 15.082 -6.499 1.00 66.31 186 THR A O 1
ATOM 1440 N N . ALA A 1 187 ? -3.436 13.318 -5.269 1.00 72.25 187 ALA A N 1
ATOM 1441 C CA . ALA A 1 187 ? -3.666 12.285 -6.270 1.00 72.25 187 ALA A CA 1
ATOM 1442 C C . ALA A 1 187 ? -4.311 11.064 -5.610 1.00 72.25 187 ALA A C 1
ATOM 1444 O O . ALA A 1 187 ? -3.881 10.620 -4.546 1.00 72.25 187 ALA A O 1
ATOM 1445 N N . VAL A 1 188 ? -5.350 10.523 -6.242 1.00 82.31 188 VAL A N 1
ATOM 1446 C CA . VAL A 1 188 ? -6.031 9.301 -5.799 1.00 82.31 188 VAL A CA 1
ATOM 1447 C C . VAL A 1 188 ? -5.424 8.118 -6.550 1.00 82.31 188 VAL A C 1
ATOM 1449 O O . VAL A 1 188 ? -5.389 8.137 -7.778 1.00 82.31 188 VAL A O 1
ATOM 1452 N N . LEU A 1 189 ? -4.976 7.083 -5.830 1.00 89.50 189 LEU A N 1
ATOM 1453 C CA . LEU A 1 189 ? -4.278 5.928 -6.414 1.00 89.50 189 LEU A CA 1
ATOM 1454 C C . LEU A 1 189 ? -5.031 4.596 -6.198 1.00 89.50 189 LEU A C 1
ATOM 1456 O O . LEU A 1 189 ? -4.571 3.741 -5.438 1.00 89.50 189 LEU A O 1
ATOM 1460 N N . PRO A 1 190 ? -6.169 4.361 -6.883 1.00 94.50 190 PRO A N 1
ATOM 1461 C CA . PRO A 1 190 ? -6.906 3.095 -6.781 1.00 94.50 190 PRO A CA 1
ATOM 1462 C C . PRO A 1 190 ? -6.101 1.892 -7.305 1.00 94.50 190 PRO A C 1
ATOM 1464 O O . PRO A 1 190 ? -6.297 0.765 -6.854 1.00 94.50 190 PRO A O 1
ATOM 1467 N N . SER A 1 191 ? -5.128 2.122 -8.192 1.00 95.25 191 SER A N 1
ATOM 1468 C CA . SER A 1 191 ? -4.173 1.100 -8.637 1.00 95.25 191 SER A CA 1
ATOM 1469 C C . SER A 1 191 ? -3.374 0.499 -7.474 1.00 95.25 191 SER A C 1
ATOM 1471 O O . SER A 1 191 ? -3.222 -0.720 -7.412 1.00 95.25 191 SER A O 1
ATOM 1473 N N . SER A 1 192 ? -2.932 1.314 -6.509 1.00 95.50 192 SER A N 1
ATOM 1474 C CA . SER A 1 192 ? -2.236 0.840 -5.303 1.00 95.50 192 SER A CA 1
ATOM 1475 C C . SER A 1 192 ? -3.136 -0.038 -4.434 1.00 95.50 192 SER A C 1
ATOM 1477 O O . SER A 1 192 ? -2.668 -1.032 -3.881 1.00 95.50 192 SER A O 1
ATOM 1479 N N . ALA A 1 193 ? -4.436 0.269 -4.360 1.00 97.38 193 ALA A N 1
ATOM 1480 C CA . ALA A 1 193 ? -5.393 -0.570 -3.641 1.00 97.38 193 ALA A CA 1
ATOM 1481 C C . ALA A 1 193 ? -5.444 -1.988 -4.233 1.00 97.38 193 ALA A C 1
ATOM 1483 O O . ALA A 1 193 ? -5.383 -2.961 -3.480 1.00 97.38 193 ALA A O 1
ATOM 1484 N N . LEU A 1 194 ? -5.476 -2.112 -5.566 1.00 98.38 194 LEU A N 1
ATOM 1485 C CA . LEU A 1 194 ? -5.424 -3.409 -6.248 1.00 98.38 194 LEU A CA 1
ATOM 1486 C C . LEU A 1 194 ? -4.078 -4.114 -6.042 1.00 98.38 194 LEU A C 1
ATOM 1488 O O . LEU A 1 194 ? -4.057 -5.281 -5.659 1.00 98.38 194 LEU A O 1
ATOM 1492 N N . MET A 1 195 ? -2.963 -3.409 -6.255 1.00 98.19 195 MET A N 1
ATOM 1493 C CA . MET A 1 195 ? -1.616 -3.990 -6.162 1.00 98.19 195 MET A CA 1
ATOM 1494 C C . MET A 1 195 ? -1.298 -4.562 -4.778 1.00 98.19 195 MET A C 1
ATOM 1496 O O . MET A 1 195 ? -0.546 -5.526 -4.683 1.00 98.19 195 MET A O 1
ATOM 1500 N N . LEU A 1 196 ? -1.868 -3.994 -3.714 1.00 98.31 196 LEU A N 1
ATOM 1501 C CA . LEU A 1 196 ? -1.636 -4.453 -2.344 1.00 98.31 196 LEU A CA 1
ATOM 1502 C C . LEU A 1 196 ? -2.686 -5.469 -1.878 1.00 98.31 196 LEU A C 1
ATOM 1504 O O . LEU A 1 196 ? -2.343 -6.481 -1.269 1.00 98.31 196 LEU A O 1
ATOM 1508 N N . SER A 1 197 ? -3.965 -5.222 -2.167 1.00 98.31 197 SER A N 1
ATOM 1509 C CA . SER A 1 197 ? -5.061 -6.020 -1.600 1.00 98.31 197 SER A CA 1
ATOM 1510 C C . SER A 1 197 ? -5.272 -7.343 -2.340 1.00 98.31 197 SER A C 1
ATOM 1512 O O . SER A 1 197 ? -5.581 -8.350 -1.710 1.00 98.31 197 SER A O 1
ATOM 1514 N N . VAL A 1 198 ? -5.053 -7.384 -3.662 1.00 98.56 198 VAL A N 1
ATOM 1515 C CA . VAL A 1 198 ? -5.194 -8.620 -4.456 1.00 98.56 198 VAL A CA 1
ATOM 1516 C C . VAL A 1 198 ? -4.241 -9.727 -3.980 1.00 98.56 198 VAL A C 1
ATOM 1518 O O . VAL A 1 198 ? -4.728 -10.825 -3.701 1.00 98.56 198 VAL A O 1
ATOM 1521 N N . PRO A 1 199 ? -2.917 -9.503 -3.842 1.00 98.25 199 PRO A N 1
ATOM 1522 C CA . PRO A 1 199 ? -2.033 -10.537 -3.310 1.00 98.25 199 PRO A CA 1
ATOM 1523 C C . PRO A 1 199 ? -2.325 -10.883 -1.844 1.00 98.25 199 PRO A C 1
ATOM 1525 O O . PRO A 1 199 ? -2.187 -12.047 -1.476 1.00 98.25 199 PRO A O 1
ATOM 1528 N N . ALA A 1 200 ? -2.775 -9.929 -1.018 1.00 98.12 200 ALA A N 1
ATOM 1529 C CA . ALA A 1 200 ? -3.170 -10.206 0.367 1.00 98.12 200 ALA A CA 1
ATOM 1530 C C . ALA A 1 200 ? -4.364 -11.176 0.446 1.00 98.12 200 ALA A C 1
ATOM 1532 O O . ALA A 1 200 ? -4.325 -12.160 1.188 1.00 98.12 200 ALA A O 1
ATOM 1533 N N . ALA A 1 201 ? -5.392 -10.958 -0.377 1.00 97.69 201 ALA A N 1
ATOM 1534 C CA . ALA A 1 201 ? -6.533 -11.863 -0.466 1.00 97.69 201 ALA A CA 1
ATOM 1535 C C . ALA A 1 201 ? -6.143 -13.234 -1.039 1.00 97.69 201 ALA A C 1
ATOM 1537 O O . ALA A 1 201 ? -6.560 -14.261 -0.508 1.00 97.69 201 ALA A O 1
ATOM 1538 N N . LEU A 1 202 ? -5.297 -13.277 -2.078 1.00 97.31 202 LEU A N 1
ATOM 1539 C CA . LEU A 1 202 ? -4.795 -14.538 -2.645 1.00 97.31 202 LEU A CA 1
ATOM 1540 C C . LEU A 1 202 ? -3.945 -15.346 -1.658 1.00 97.31 202 LEU A C 1
ATOM 1542 O O . LEU A 1 202 ? -3.974 -16.574 -1.700 1.00 97.31 202 LEU A O 1
ATOM 1546 N N . ALA A 1 203 ? -3.187 -14.677 -0.786 1.00 96.75 203 ALA A N 1
ATOM 1547 C CA . ALA A 1 203 ? -2.430 -15.338 0.271 1.00 96.75 203 ALA A CA 1
ATOM 1548 C C . ALA A 1 203 ? -3.348 -15.965 1.335 1.00 96.75 203 ALA A C 1
ATOM 1550 O O . ALA A 1 203 ? -2.946 -16.928 1.988 1.00 96.75 203 ALA A O 1
ATOM 1551 N N . GLY A 1 204 ? -4.570 -15.445 1.492 1.00 97.06 204 GLY A N 1
ATOM 1552 C CA . GLY A 1 204 ? -5.519 -15.860 2.522 1.00 97.06 204 GLY A CA 1
ATOM 1553 C C . GLY A 1 204 ? -5.342 -15.108 3.842 1.00 97.06 204 GLY A C 1
ATOM 1554 O O . GLY A 1 204 ? -5.524 -15.700 4.905 1.00 97.06 204 GLY A O 1
ATOM 1555 N N . CYS A 1 205 ? -4.948 -13.830 3.799 1.00 98.19 205 CYS A N 1
ATOM 1556 C CA . CYS A 1 205 ? -4.933 -12.973 4.986 1.00 98.19 205 CYS A CA 1
ATOM 1557 C C . CYS A 1 205 ? -6.355 -12.838 5.558 1.00 98.19 205 CYS A C 1
ATOM 1559 O O . CYS A 1 205 ? -7.279 -12.480 4.831 1.00 98.19 205 CYS A O 1
ATOM 1561 N N . GLY A 1 206 ? -6.533 -13.110 6.855 1.00 96.69 206 GLY A N 1
ATOM 1562 C CA . GLY A 1 206 ? -7.843 -13.059 7.514 1.00 96.69 206 GLY A CA 1
ATOM 1563 C C . GLY A 1 206 ? -8.364 -11.633 7.714 1.00 96.69 206 GLY A C 1
ATOM 1564 O O . GLY A 1 206 ? -9.558 -11.383 7.568 1.00 96.69 206 GLY A O 1
ATOM 1565 N N . THR A 1 207 ? -7.464 -10.687 7.994 1.00 98.56 207 THR A N 1
ATOM 1566 C CA . THR A 1 207 ? -7.789 -9.264 8.146 1.00 98.56 207 THR A CA 1
ATOM 1567 C C . THR A 1 207 ? -6.953 -8.428 7.185 1.00 98.56 207 THR A C 1
ATOM 1569 O O . THR A 1 207 ? -5.727 -8.527 7.170 1.00 98.56 207 THR A O 1
ATOM 1572 N N . ILE A 1 208 ? -7.615 -7.576 6.399 1.00 98.81 208 ILE A N 1
ATOM 1573 C CA . ILE A 1 208 ? -6.982 -6.629 5.479 1.00 98.81 208 ILE A CA 1
ATOM 1574 C C . ILE A 1 208 ? -7.559 -5.246 5.789 1.00 98.81 208 ILE A C 1
ATOM 1576 O O . ILE A 1 208 ? -8.724 -4.978 5.491 1.00 98.81 208 ILE A O 1
ATOM 1580 N N . VAL A 1 209 ? -6.755 -4.382 6.409 1.00 98.88 209 VAL A N 1
ATOM 1581 C CA . VAL A 1 209 ? -7.131 -2.999 6.734 1.00 98.88 209 VAL A CA 1
ATOM 1582 C C . VAL A 1 209 ? -6.579 -2.075 5.657 1.00 98.88 209 VAL A C 1
ATOM 1584 O O . VAL A 1 209 ? -5.366 -1.944 5.531 1.00 98.88 209 VAL A O 1
ATOM 1587 N N . LEU A 1 210 ? -7.442 -1.420 4.883 1.00 98.75 210 LEU A N 1
ATOM 1588 C CA . LEU A 1 210 ? -7.029 -0.420 3.901 1.00 98.75 210 LEU A CA 1
ATOM 1589 C C . LEU A 1 210 ? -7.094 0.976 4.510 1.00 98.75 210 LEU A C 1
ATOM 1591 O O . LEU A 1 210 ? -8.171 1.443 4.870 1.00 98.75 210 LEU A O 1
ATOM 1595 N N . ALA A 1 211 ? -5.955 1.654 4.585 1.00 98.31 211 ALA A N 1
ATOM 1596 C CA . ALA A 1 211 ? -5.872 3.040 5.020 1.00 98.31 211 ALA A CA 1
ATOM 1597 C C . ALA A 1 211 ? -5.839 3.986 3.818 1.00 98.31 211 ALA A C 1
ATOM 1599 O O . ALA A 1 211 ? -4.996 3.836 2.936 1.00 98.31 211 ALA A O 1
ATOM 1600 N N . THR A 1 212 ? -6.734 4.968 3.794 1.00 97.31 212 THR A N 1
ATOM 1601 C CA . THR A 1 212 ? -6.743 6.053 2.805 1.00 97.31 212 THR A CA 1
ATOM 1602 C C . THR A 1 212 ? -7.259 7.331 3.464 1.00 97.31 212 THR A C 1
ATOM 1604 O O . THR A 1 212 ? -8.243 7.263 4.207 1.00 97.31 212 THR A O 1
ATOM 1607 N N . PRO A 1 213 ? -6.660 8.510 3.204 1.00 95.75 213 PRO A N 1
ATOM 1608 C CA . PRO A 1 213 ? -7.231 9.761 3.690 1.00 95.75 213 PRO A CA 1
ATOM 1609 C C . PRO A 1 213 ? -8.642 9.956 3.109 1.00 95.75 213 PRO A C 1
ATOM 1611 O O . PRO A 1 213 ? -8.890 9.563 1.958 1.00 95.75 213 PRO A O 1
ATOM 1614 N N . PRO A 1 214 ? -9.577 10.522 3.891 1.00 95.38 214 PRO A N 1
ATOM 1615 C CA . PRO A 1 214 ? -10.933 10.774 3.428 1.00 95.38 214 PRO A CA 1
ATOM 1616 C C . PRO A 1 214 ? -10.962 11.901 2.392 1.00 95.38 214 PRO A C 1
ATOM 1618 O O . PRO A 1 214 ? -10.067 12.745 2.309 1.00 95.38 214 PRO A O 1
ATOM 1621 N N . ARG A 1 215 ? -12.042 11.949 1.617 1.00 94.00 215 ARG A N 1
ATOM 1622 C CA . ARG A 1 215 ? -12.404 13.118 0.814 1.00 94.00 215 ARG A CA 1
ATOM 1623 C C . ARG A 1 215 ? -12.798 14.291 1.727 1.00 94.00 215 ARG A C 1
ATOM 1625 O O . ARG A 1 215 ? -13.150 14.056 2.881 1.00 94.00 215 ARG A O 1
ATOM 1632 N N . PRO A 1 216 ? -12.828 15.540 1.220 1.00 92.50 216 PRO A N 1
ATOM 1633 C CA . PRO A 1 216 ? -13.231 16.710 2.013 1.00 92.50 216 PRO A CA 1
ATOM 1634 C C . PRO A 1 216 ? -14.625 16.613 2.658 1.00 92.50 216 PRO A C 1
ATOM 1636 O O . PRO A 1 216 ? -14.892 17.286 3.646 1.00 92.50 216 PRO A O 1
ATOM 1639 N N . ASP A 1 217 ? -15.511 15.779 2.109 1.00 92.31 217 ASP A N 1
ATOM 1640 C CA . ASP A 1 217 ? -16.850 15.484 2.638 1.00 92.31 217 ASP A CA 1
ATOM 1641 C C . ASP A 1 217 ? -16.868 14.319 3.654 1.00 92.31 217 ASP A C 1
ATOM 1643 O O . ASP A 1 217 ? -17.932 13.893 4.093 1.00 92.31 217 ASP A O 1
ATOM 1647 N N . GLY A 1 218 ? -15.704 13.774 4.021 1.00 93.19 218 GLY A N 1
ATOM 1648 C CA . GLY A 1 218 ? -15.562 12.638 4.934 1.00 93.19 218 GLY A CA 1
ATOM 1649 C C . GLY A 1 218 ? -15.787 11.263 4.304 1.00 93.19 218 GLY A C 1
ATOM 1650 O O . GLY A 1 218 ? -15.645 10.248 4.995 1.00 93.19 218 GLY A O 1
ATOM 1651 N N . THR A 1 219 ? -16.111 11.203 3.010 1.00 93.62 219 THR A N 1
ATOM 1652 C CA . THR A 1 219 ? -16.359 9.943 2.300 1.00 93.62 219 THR A CA 1
ATOM 1653 C C . THR A 1 219 ? -15.069 9.302 1.787 1.00 93.62 219 THR A C 1
ATOM 1655 O O . THR A 1 219 ? -14.002 9.916 1.747 1.00 93.62 219 THR A O 1
ATOM 1658 N N . ILE A 1 220 ? -15.151 8.031 1.397 1.00 94.69 220 ILE A N 1
ATOM 1659 C CA . ILE A 1 220 ? -14.046 7.311 0.754 1.00 94.69 220 ILE A CA 1
ATOM 1660 C C . ILE A 1 220 ? -14.128 7.558 -0.751 1.00 94.69 220 ILE A C 1
ATOM 1662 O O . ILE A 1 220 ? -15.218 7.613 -1.321 1.00 94.69 220 ILE A O 1
ATOM 1666 N N . THR A 1 221 ? -12.983 7.679 -1.418 1.00 95.19 221 THR A N 1
ATOM 1667 C CA . THR A 1 221 ? -12.965 7.814 -2.875 1.00 95.19 221 THR A CA 1
ATOM 1668 C C . THR A 1 221 ? -13.615 6.595 -3.554 1.00 95.19 221 THR A C 1
ATOM 1670 O O . THR A 1 221 ? -13.159 5.475 -3.308 1.00 95.19 221 THR A O 1
ATOM 1673 N N . PRO A 1 222 ? -14.656 6.780 -4.396 1.00 96.25 222 PRO A N 1
ATOM 1674 C CA . PRO A 1 222 ? -15.435 5.687 -4.983 1.00 96.25 222 PRO A CA 1
ATOM 1675 C C . PRO A 1 222 ? -14.595 4.622 -5.695 1.00 96.25 222 PRO A C 1
ATOM 1677 O O . PRO A 1 222 ? -14.838 3.431 -5.530 1.00 96.25 222 PRO A O 1
ATOM 1680 N N . GLU A 1 223 ? -13.563 5.030 -6.431 1.00 96.75 223 GLU A N 1
ATOM 1681 C CA . GLU A 1 223 ? -12.659 4.137 -7.157 1.00 96.75 223 GLU A CA 1
ATOM 1682 C C . GLU A 1 223 ? -11.818 3.272 -6.208 1.00 96.75 223 GLU A C 1
ATOM 1684 O O . GLU A 1 223 ? -11.617 2.082 -6.455 1.00 96.75 223 GLU A O 1
ATOM 1689 N N . VAL A 1 224 ? -11.356 3.849 -5.092 1.00 97.19 224 VAL A N 1
ATOM 1690 C CA . VAL A 1 224 ? -10.608 3.121 -4.053 1.00 97.19 224 VAL A CA 1
ATOM 1691 C C . VAL A 1 224 ? -11.52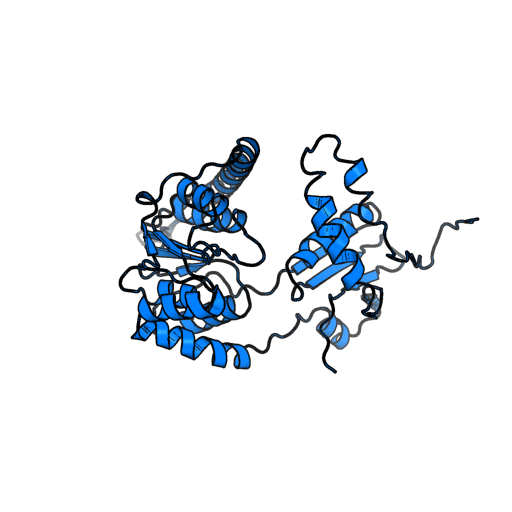9 2.134 -3.344 1.00 97.19 224 VAL A C 1
ATOM 1693 O O . VAL A 1 224 ? -11.151 0.980 -3.162 1.00 97.19 224 VAL A O 1
ATOM 1696 N N . LEU A 1 225 ? -12.751 2.556 -3.003 1.00 97.81 225 LEU A N 1
ATOM 1697 C CA . LEU A 1 225 ? -13.758 1.697 -2.381 1.00 97.81 225 LEU A CA 1
ATOM 1698 C C . LEU A 1 225 ? -14.141 0.517 -3.287 1.00 97.81 225 LEU A C 1
ATOM 1700 O O . LEU A 1 225 ? -14.229 -0.614 -2.810 1.00 97.81 225 LEU A O 1
ATOM 1704 N N . TYR A 1 226 ? -14.314 0.760 -4.590 1.00 98.38 226 TYR A N 1
ATOM 1705 C CA . TYR A 1 226 ? -14.595 -0.284 -5.575 1.00 98.38 226 TYR A CA 1
ATOM 1706 C C . TYR A 1 226 ? -13.476 -1.329 -5.605 1.00 98.38 226 TYR A C 1
ATOM 1708 O O . TYR A 1 226 ? -13.727 -2.527 -5.463 1.00 98.38 226 TYR A O 1
ATOM 1716 N N . CYS A 1 227 ? -12.225 -0.871 -5.721 1.00 98.25 227 CYS A N 1
ATOM 1717 C CA . CYS A 1 227 ? -11.056 -1.746 -5.732 1.00 98.25 227 CYS A CA 1
ATOM 1718 C C . CYS A 1 227 ? -10.908 -2.522 -4.416 1.00 98.25 227 CYS A C 1
ATOM 1720 O O . CYS A 1 227 ? -10.610 -3.714 -4.446 1.00 98.25 227 CYS A O 1
ATOM 1722 N N . ALA A 1 228 ? -11.154 -1.873 -3.274 1.00 98.12 228 ALA A N 1
ATOM 1723 C CA . ALA A 1 228 ? -1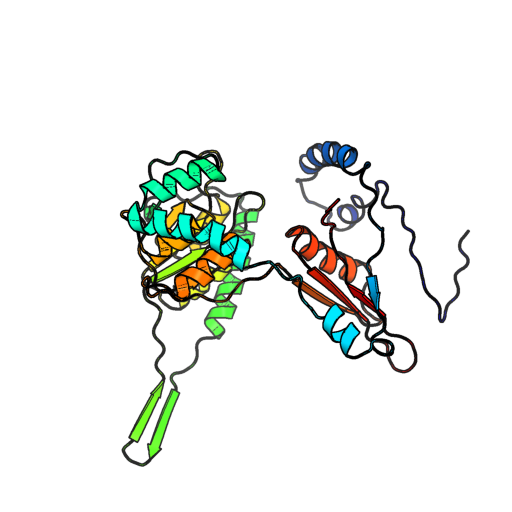1.088 -2.483 -1.949 1.00 98.12 228 ALA A CA 1
ATOM 1724 C C . ALA A 1 228 ? -12.095 -3.632 -1.802 1.00 98.12 228 ALA A C 1
ATOM 1726 O O . ALA A 1 228 ? -11.714 -4.748 -1.443 1.00 98.12 228 ALA A O 1
ATOM 1727 N N . LYS A 1 229 ? -13.362 -3.383 -2.155 1.00 98.12 229 LYS A N 1
ATOM 1728 C CA . LYS A 1 229 ? -14.428 -4.396 -2.148 1.00 98.12 229 LYS A CA 1
ATOM 1729 C C . LYS A 1 229 ? -14.101 -5.559 -3.077 1.00 98.12 229 LYS A C 1
ATOM 1731 O O . LYS A 1 229 ? -14.144 -6.712 -2.659 1.00 98.12 229 LYS A O 1
ATOM 1736 N N . LYS A 1 230 ? -13.697 -5.264 -4.317 1.00 97.69 230 LYS A N 1
ATOM 1737 C CA . LYS A 1 230 ? -13.339 -6.289 -5.308 1.00 97.69 230 LYS A CA 1
ATOM 1738 C C . LYS A 1 230 ? -12.153 -7.153 -4.863 1.00 97.69 230 LYS A C 1
ATOM 1740 O O . LYS A 1 230 ? -12.101 -8.343 -5.171 1.00 97.69 230 LYS A O 1
ATOM 1745 N N . ALA A 1 231 ? -11.199 -6.562 -4.150 1.00 97.31 231 ALA A N 1
ATOM 1746 C CA . ALA A 1 231 ? -10.000 -7.237 -3.672 1.00 97.31 231 ALA A CA 1
ATOM 1747 C C . ALA A 1 231 ? -10.147 -7.889 -2.287 1.00 97.31 231 ALA A C 1
ATOM 1749 O O . ALA A 1 231 ? -9.161 -8.416 -1.786 1.00 97.31 231 ALA A O 1
ATOM 1750 N N . GLY A 1 232 ? -11.339 -7.891 -1.679 1.00 96.94 232 GLY A N 1
ATOM 1751 C CA . GLY A 1 232 ? -11.585 -8.583 -0.410 1.00 96.94 232 GLY A CA 1
ATOM 1752 C C . GLY A 1 232 ? -10.987 -7.895 0.821 1.00 96.94 232 GLY A C 1
ATOM 1753 O O . GLY A 1 232 ? -10.687 -8.562 1.808 1.00 96.94 232 GLY A O 1
ATOM 1754 N N . VAL A 1 233 ? -10.798 -6.572 0.777 1.00 98.50 233 VAL A N 1
ATOM 1755 C CA . VAL A 1 233 ? -10.443 -5.770 1.962 1.00 98.50 233 VAL A CA 1
ATOM 1756 C C . VAL A 1 233 ? -11.513 -5.951 3.032 1.00 98.50 233 VAL A C 1
ATOM 1758 O O . VAL A 1 233 ? -12.685 -5.925 2.691 1.00 98.50 233 VAL A O 1
ATOM 1761 N N . THR A 1 234 ? -11.150 -6.087 4.311 1.00 98.50 234 THR A N 1
ATOM 1762 C CA . THR A 1 234 ? -12.133 -6.312 5.388 1.00 98.50 234 THR A CA 1
ATOM 1763 C C . THR A 1 234 ? -12.511 -5.036 6.136 1.00 98.50 234 THR A C 1
ATOM 1765 O O . THR A 1 234 ? -13.662 -4.887 6.545 1.00 98.50 234 THR A O 1
ATOM 1768 N N . HIS A 1 235 ? -11.575 -4.096 6.287 1.00 98.69 235 HIS A N 1
ATOM 1769 C CA . HIS A 1 235 ? -11.793 -2.823 6.982 1.00 98.69 235 HIS A CA 1
ATOM 1770 C C . HIS A 1 235 ? -11.230 -1.656 6.173 1.00 98.69 235 HIS A C 1
ATOM 1772 O O . HIS A 1 235 ? -10.188 -1.793 5.531 1.00 98.69 235 HIS A O 1
ATOM 1778 N N . ILE A 1 236 ? -11.880 -0.495 6.245 1.00 98.50 236 ILE A N 1
ATOM 1779 C CA . ILE A 1 236 ? -11.352 0.760 5.706 1.00 98.50 236 ILE A CA 1
ATOM 1780 C C . ILE A 1 236 ? -11.109 1.740 6.848 1.00 98.50 236 ILE A C 1
ATOM 1782 O O . ILE A 1 236 ? -12.044 2.163 7.528 1.00 98.50 236 ILE A O 1
ATOM 1786 N N . LEU A 1 237 ? -9.851 2.145 6.997 1.00 98.56 237 LEU A N 1
ATOM 1787 C CA . LEU A 1 237 ? -9.413 3.236 7.851 1.00 98.56 237 LEU A CA 1
ATOM 1788 C C . LEU A 1 237 ? -9.378 4.538 7.034 1.00 98.56 237 LEU A C 1
ATOM 1790 O O . LEU A 1 237 ? -8.553 4.714 6.138 1.00 98.56 237 LEU A O 1
ATOM 1794 N N . LYS A 1 238 ? -10.266 5.474 7.368 1.00 97.56 238 LYS A N 1
ATOM 1795 C CA . LYS A 1 238 ? -10.384 6.813 6.774 1.00 97.56 238 LYS A CA 1
ATOM 1796 C C . LYS A 1 238 ? -9.357 7.774 7.382 1.00 97.56 238 LYS A C 1
ATOM 1798 O O . LYS A 1 238 ? -9.719 8.747 8.038 1.00 97.56 238 LYS A O 1
ATOM 1803 N N . ALA A 1 239 ? -8.077 7.472 7.201 1.00 97.12 239 ALA A N 1
ATOM 1804 C CA . ALA A 1 239 ? -6.967 8.304 7.649 1.00 97.12 239 ALA A CA 1
ATOM 1805 C C . ALA A 1 239 ? -5.770 8.172 6.696 1.00 97.12 239 ALA A C 1
ATOM 1807 O O . ALA A 1 239 ? -5.522 7.102 6.136 1.00 97.12 239 ALA A O 1
ATOM 1808 N N . GLY A 1 240 ? -5.009 9.256 6.538 1.00 95.38 240 GLY A N 1
ATOM 1809 C CA . GLY A 1 240 ? -3.725 9.270 5.832 1.00 95.38 240 GLY A CA 1
ATOM 1810 C C . GLY A 1 240 ? -2.525 9.401 6.775 1.00 95.38 240 GLY A C 1
ATOM 1811 O O . GLY A 1 240 ? -2.654 9.343 7.994 1.00 95.38 240 GLY A O 1
ATOM 1812 N N . GLY A 1 241 ? -1.339 9.600 6.202 1.00 94.69 241 GLY A N 1
ATOM 1813 C CA . GLY A 1 241 ? -0.143 10.031 6.925 1.00 94.69 241 GLY A CA 1
ATOM 1814 C C . GLY A 1 241 ? 0.378 9.052 7.982 1.00 94.69 241 GLY A C 1
ATOM 1815 O O . GLY A 1 241 ? 0.074 7.858 7.985 1.00 94.69 241 GLY A O 1
ATOM 1816 N N . ALA A 1 242 ? 1.201 9.579 8.889 1.00 96.94 242 ALA A N 1
ATOM 1817 C CA . ALA A 1 242 ? 1.803 8.811 9.976 1.00 96.94 242 ALA A CA 1
ATOM 1818 C C . ALA A 1 242 ? 0.759 8.278 10.972 1.00 96.94 242 ALA A C 1
ATOM 1820 O O . ALA A 1 242 ? 0.925 7.180 11.501 1.00 96.94 242 ALA A O 1
ATOM 1821 N N . GLN A 1 243 ? -0.331 9.019 11.191 1.00 98.06 243 GLN A N 1
ATOM 1822 C CA . GLN A 1 243 ? -1.408 8.626 12.097 1.00 98.06 243 GLN A CA 1
ATOM 1823 C C . GLN A 1 243 ? -2.123 7.351 11.633 1.00 98.06 243 GLN A C 1
ATOM 1825 O O . GLN A 1 243 ? -2.458 6.508 12.460 1.00 98.06 243 GLN A O 1
ATOM 1830 N N . ALA A 1 244 ? -2.296 7.160 10.320 1.00 98.19 244 ALA A N 1
ATOM 1831 C CA . ALA A 1 244 ? -2.902 5.946 9.785 1.00 98.19 244 ALA A CA 1
ATOM 1832 C C . ALA A 1 244 ? -1.986 4.726 9.941 1.00 98.19 244 ALA A C 1
ATOM 1834 O O . ALA A 1 244 ? -2.440 3.647 10.319 1.00 98.19 244 ALA A O 1
ATOM 1835 N N . VAL A 1 245 ? -0.683 4.904 9.694 1.00 98.31 245 VAL A N 1
ATOM 1836 C CA . VAL A 1 245 ? 0.318 3.847 9.908 1.00 98.31 245 VAL A CA 1
ATOM 1837 C C . VAL A 1 245 ? 0.356 3.445 11.385 1.00 98.31 245 VAL A C 1
ATOM 1839 O O . VAL A 1 245 ? 0.339 2.256 11.694 1.00 98.31 245 VAL A O 1
ATOM 1842 N N . ALA A 1 246 ? 0.344 4.421 12.298 1.00 98.56 246 ALA A N 1
ATOM 1843 C CA . ALA A 1 246 ? 0.319 4.171 13.736 1.00 98.56 246 ALA A CA 1
ATOM 1844 C C . ALA A 1 246 ? -0.954 3.439 14.184 1.00 98.56 246 ALA A C 1
ATOM 1846 O O . ALA A 1 246 ? -0.860 2.491 14.960 1.00 98.56 246 ALA A O 1
ATOM 1847 N N . ALA A 1 247 ? -2.120 3.825 13.658 1.00 98.75 247 ALA A N 1
ATOM 1848 C CA . ALA A 1 247 ? -3.393 3.187 13.987 1.00 98.75 247 ALA A CA 1
ATOM 1849 C C . ALA A 1 247 ? -3.430 1.713 13.557 1.00 98.75 247 ALA A C 1
ATOM 1851 O O . ALA A 1 247 ? -3.885 0.868 14.319 1.00 98.75 247 ALA A O 1
ATOM 1852 N N . MET A 1 248 ? -2.895 1.382 12.376 1.00 98.75 248 MET A N 1
ATOM 1853 C CA . MET A 1 248 ? -2.776 -0.015 11.941 1.00 98.75 248 MET A CA 1
ATOM 1854 C C . MET A 1 248 ? -1.742 -0.792 12.770 1.00 98.75 248 MET A C 1
ATOM 1856 O O . MET A 1 248 ? -1.959 -1.960 13.079 1.00 98.75 248 MET A O 1
ATOM 1860 N N . ALA A 1 249 ? -0.618 -0.169 13.134 1.00 98.62 249 ALA A N 1
ATOM 1861 C CA . ALA A 1 249 ? 0.458 -0.843 13.860 1.00 98.62 249 ALA A CA 1
ATOM 1862 C C . ALA A 1 249 ? 0.085 -1.180 15.309 1.00 98.62 249 ALA A C 1
ATOM 1864 O O . ALA A 1 249 ? 0.297 -2.308 15.747 1.00 98.62 249 ALA A O 1
ATOM 1865 N N . TRP A 1 250 ? -0.465 -0.210 16.042 1.00 98.56 250 TRP A N 1
ATOM 1866 C CA . TRP A 1 250 ? -0.863 -0.390 17.440 1.00 98.56 250 TRP A CA 1
ATOM 1867 C C . TRP A 1 250 ? -2.252 -1.010 17.582 1.00 98.56 250 TRP A C 1
ATOM 1869 O O . TRP A 1 250 ? -2.539 -1.651 18.592 1.00 98.56 250 TRP A O 1
ATOM 1879 N N . GLY A 1 251 ? -3.102 -0.845 16.567 1.00 98.44 251 GLY A N 1
ATOM 1880 C CA . GLY A 1 251 ? -4.541 -0.982 16.727 1.00 98.44 251 GLY A CA 1
ATOM 1881 C C . GLY A 1 251 ? -5.126 0.204 17.496 1.00 98.44 251 GLY A C 1
ATOM 1882 O O . GLY A 1 251 ? -4.439 0.924 18.222 1.00 98.44 251 GLY A O 1
ATOM 1883 N N . THR A 1 252 ? -6.425 0.412 17.339 1.00 98.31 252 THR A N 1
ATOM 1884 C CA . THR A 1 252 ? -7.207 1.370 18.125 1.00 98.31 252 THR A CA 1
ATOM 1885 C C . THR A 1 252 ? -8.531 0.723 18.533 1.00 98.31 252 THR A C 1
ATOM 1887 O O . THR A 1 252 ? -8.755 -0.460 18.279 1.00 98.31 252 THR A O 1
ATOM 1890 N N . ALA A 1 253 ? -9.433 1.482 19.162 1.00 97.56 253 ALA A N 1
ATOM 1891 C CA . ALA A 1 253 ? -10.758 0.973 19.511 1.00 97.56 253 ALA A CA 1
ATOM 1892 C C . ALA A 1 253 ? -11.551 0.488 18.279 1.00 97.56 253 ALA A C 1
ATOM 1894 O O . ALA A 1 253 ? -12.295 -0.484 18.388 1.00 97.56 253 ALA A O 1
ATOM 1895 N N . SER A 1 254 ? -11.382 1.135 17.117 1.00 97.31 254 SER A N 1
ATOM 1896 C CA . SER A 1 254 ? -12.070 0.764 15.870 1.00 97.31 254 SER A CA 1
ATOM 1897 C C . SER A 1 254 ? -11.163 0.181 14.779 1.00 97.31 254 SER A C 1
ATOM 1899 O O . SER A 1 254 ? -11.656 -0.529 13.901 1.00 97.31 254 SER A O 1
ATOM 1901 N N . CYS A 1 255 ? -9.854 0.453 14.794 1.00 98.38 255 CYS A N 1
ATOM 1902 C CA . CYS A 1 255 ? -8.906 -0.068 13.808 1.00 98.38 255 CYS A CA 1
ATOM 1903 C C . CYS A 1 255 ? -8.240 -1.357 14.313 1.00 98.38 255 CYS A C 1
ATOM 1905 O O . CYS A 1 255 ? -7.546 -1.316 15.332 1.00 98.38 255 CYS A O 1
ATOM 1907 N N . PRO A 1 256 ? -8.363 -2.492 13.600 1.00 98.44 256 PRO A N 1
ATOM 1908 C CA . PRO A 1 256 ? -7.625 -3.699 13.953 1.00 98.44 256 PRO A CA 1
ATOM 1909 C C . PRO A 1 256 ? -6.109 -3.472 13.905 1.00 98.44 256 PRO A C 1
ATOM 1911 O O . PRO A 1 256 ? -5.599 -2.840 12.976 1.00 98.44 256 PRO A O 1
ATOM 1914 N N . LYS A 1 257 ? -5.384 -4.050 14.870 1.00 98.50 257 LYS A N 1
ATOM 1915 C CA . LYS A 1 257 ? -3.923 -4.174 14.799 1.00 98.50 257 LYS A CA 1
ATOM 1916 C C . LYS A 1 257 ? -3.541 -5.118 13.655 1.00 98.50 257 LYS A C 1
ATOM 1918 O O . LYS A 1 257 ? -4.155 -6.175 13.470 1.00 98.50 257 LYS A O 1
ATOM 1923 N N . VAL A 1 258 ? -2.499 -4.764 12.911 1.00 98.75 258 VAL A N 1
ATOM 1924 C CA . VAL A 1 258 ? -1.937 -5.583 11.831 1.00 98.75 258 VAL A CA 1
ATOM 1925 C C . VAL A 1 258 ? -0.516 -6.039 12.152 1.00 98.75 258 VAL A C 1
ATOM 1927 O O . VAL A 1 258 ? 0.185 -5.439 12.966 1.00 98.75 258 VAL A O 1
ATOM 1930 N N . ASP A 1 259 ? -0.077 -7.116 11.507 1.00 98.56 259 ASP A N 1
ATOM 1931 C CA . ASP A 1 259 ? 1.253 -7.710 11.706 1.00 98.56 259 ASP A CA 1
ATOM 1932 C C . ASP A 1 259 ? 2.248 -7.263 10.628 1.00 98.56 259 ASP A C 1
ATOM 1934 O O . ASP A 1 259 ? 3.470 -7.323 10.808 1.00 98.56 259 ASP A O 1
ATOM 1938 N N . LYS A 1 260 ? 1.732 -6.775 9.495 1.00 98.69 260 LYS A N 1
ATOM 1939 C CA . LYS A 1 260 ? 2.538 -6.179 8.433 1.00 98.69 260 LYS A CA 1
ATOM 1940 C C . LYS A 1 260 ? 1.834 -4.998 7.782 1.00 98.69 260 LYS A C 1
ATOM 1942 O O . LYS A 1 260 ? 0.674 -5.122 7.401 1.00 98.69 260 LYS A O 1
ATOM 1947 N N . ILE A 1 261 ? 2.543 -3.881 7.619 1.00 98.62 261 ILE A N 1
ATOM 1948 C CA . ILE A 1 261 ? 2.055 -2.694 6.907 1.00 98.62 261 ILE A CA 1
ATOM 1949 C C . ILE A 1 261 ? 2.752 -2.583 5.555 1.00 98.62 261 ILE A C 1
ATOM 1951 O O . ILE A 1 261 ? 3.980 -2.589 5.464 1.00 98.62 261 ILE A O 1
ATOM 1955 N N . LEU A 1 262 ? 1.955 -2.450 4.503 1.00 97.94 262 LEU A N 1
ATOM 1956 C CA . LEU A 1 262 ? 2.398 -2.351 3.125 1.00 97.94 262 LEU A CA 1
ATOM 1957 C C . LEU A 1 262 ? 1.941 -1.039 2.501 1.00 97.94 262 LEU A C 1
ATOM 1959 O O . LEU A 1 262 ? 0.971 -0.423 2.941 1.00 97.94 262 LEU A O 1
ATOM 1963 N N . GLY A 1 263 ? 2.617 -0.655 1.429 1.00 94.69 263 GLY A N 1
ATOM 1964 C CA . GLY A 1 263 ? 2.164 0.402 0.544 1.00 94.69 263 GLY A CA 1
ATOM 1965 C C . GLY A 1 263 ? 3.084 1.616 0.509 1.00 94.69 263 GLY A C 1
ATOM 1966 O O . GLY A 1 263 ? 3.831 1.880 1.463 1.00 94.69 263 GLY A O 1
ATOM 1967 N N . PRO A 1 264 ? 3.060 2.344 -0.617 1.00 91.81 264 PRO A N 1
ATOM 1968 C CA . PRO A 1 264 ? 3.861 3.539 -0.809 1.00 91.81 264 PRO A CA 1
ATOM 1969 C C . PRO A 1 264 ? 3.269 4.716 -0.036 1.00 91.81 264 PRO A C 1
ATOM 1971 O O . PRO A 1 264 ? 2.090 4.734 0.299 1.00 91.81 264 PRO A O 1
ATOM 1974 N N . GLY A 1 265 ? 4.067 5.748 0.190 1.00 88.56 265 GLY A N 1
ATOM 1975 C CA . GLY A 1 265 ? 3.590 6.988 0.779 1.00 88.56 265 GLY A CA 1
ATOM 1976 C C . GLY A 1 265 ? 4.647 8.073 0.704 1.00 88.56 265 GLY A C 1
ATOM 1977 O O . GLY A 1 265 ? 5.758 7.844 0.230 1.00 88.56 265 GLY A O 1
ATOM 1978 N N . ASN A 1 266 ? 4.288 9.266 1.166 1.00 86.25 266 ASN A N 1
ATOM 1979 C CA . ASN A 1 266 ? 5.258 10.343 1.295 1.00 86.25 266 ASN A CA 1
ATOM 1980 C C . ASN A 1 266 ? 6.293 10.021 2.392 1.00 86.25 266 ASN A C 1
ATOM 1982 O O . ASN A 1 266 ? 6.173 9.048 3.142 1.00 86.25 266 ASN A O 1
ATOM 1986 N N . GLN A 1 267 ? 7.284 10.896 2.534 1.00 86.94 267 GLN A N 1
ATOM 1987 C CA . GLN A 1 267 ? 8.356 10.748 3.517 1.00 86.94 267 GLN A CA 1
ATOM 1988 C C . GLN A 1 267 ? 7.874 10.549 4.968 1.00 86.94 267 GLN A C 1
ATOM 1990 O O . GLN A 1 267 ? 8.518 9.826 5.722 1.00 86.94 267 GLN A O 1
ATOM 1995 N N . PHE A 1 268 ? 6.725 11.117 5.357 1.00 91.25 268 PHE A N 1
ATOM 1996 C CA . PHE A 1 268 ? 6.163 10.959 6.703 1.00 91.25 268 PHE A CA 1
ATOM 1997 C C . PHE A 1 268 ? 5.577 9.560 6.917 1.00 91.25 268 PHE A C 1
ATOM 1999 O O . PHE A 1 268 ? 5.777 8.964 7.972 1.00 91.25 268 PHE A O 1
ATOM 2006 N N . VAL A 1 269 ? 4.896 9.012 5.905 1.00 93.62 269 VAL A N 1
ATOM 2007 C CA . VAL A 1 269 ? 4.391 7.629 5.915 1.00 93.62 269 VAL A CA 1
ATOM 2008 C C . VAL A 1 269 ? 5.560 6.646 5.966 1.00 93.62 269 VAL A C 1
ATOM 2010 O O . VAL A 1 269 ? 5.559 5.729 6.787 1.00 93.62 269 VAL A O 1
ATOM 2013 N N . THR A 1 270 ? 6.589 6.859 5.141 1.00 92.44 270 THR A N 1
ATOM 2014 C CA . THR A 1 270 ? 7.792 6.015 5.138 1.00 92.44 270 THR A CA 1
ATOM 2015 C C . THR A 1 270 ? 8.532 6.087 6.473 1.00 92.44 270 THR A C 1
ATOM 2017 O O . THR A 1 270 ? 8.882 5.045 7.025 1.00 92.44 270 THR A O 1
ATOM 2020 N N . ALA A 1 271 ? 8.715 7.281 7.044 1.00 93.19 271 ALA A N 1
ATOM 2021 C CA . ALA A 1 271 ? 9.337 7.439 8.357 1.00 93.19 271 ALA A CA 1
ATOM 2022 C C . ALA A 1 271 ? 8.519 6.768 9.472 1.00 93.19 271 ALA A C 1
ATOM 2024 O O . ALA A 1 271 ? 9.099 6.100 10.325 1.00 93.19 271 ALA A O 1
ATOM 2025 N N . ALA A 1 272 ? 7.184 6.856 9.437 1.00 96.25 272 ALA A N 1
ATOM 2026 C CA . ALA A 1 272 ? 6.319 6.167 10.398 1.00 96.25 272 ALA A CA 1
ATOM 2027 C C . ALA A 1 272 ? 6.469 4.643 10.305 1.00 96.25 272 ALA A C 1
ATOM 2029 O O . ALA A 1 272 ? 6.660 3.982 11.323 1.00 96.25 272 ALA A O 1
ATOM 2030 N N . LYS A 1 273 ? 6.465 4.090 9.085 1.00 96.50 273 LYS A N 1
ATOM 2031 C CA . LYS A 1 273 ? 6.718 2.662 8.824 1.00 96.50 273 LYS A CA 1
ATOM 2032 C C . LYS A 1 273 ? 8.078 2.223 9.379 1.00 96.50 273 LYS A C 1
ATOM 2034 O O . LYS A 1 273 ? 8.168 1.200 10.053 1.00 96.50 273 LYS A O 1
ATOM 2039 N N . MET A 1 274 ? 9.123 3.012 9.129 1.00 94.75 274 MET A N 1
ATOM 2040 C CA . MET A 1 274 ? 10.483 2.732 9.603 1.00 94.75 274 MET A CA 1
ATOM 2041 C C . MET A 1 274 ? 10.633 2.832 11.124 1.00 94.75 274 MET A C 1
ATOM 2043 O O . MET A 1 274 ? 11.407 2.070 11.704 1.00 94.75 274 MET A O 1
ATOM 2047 N N . LEU A 1 275 ? 9.916 3.755 11.765 1.00 95.62 275 LEU A N 1
ATOM 2048 C CA . LEU A 1 275 ? 9.894 3.881 13.219 1.00 95.62 275 LEU A CA 1
ATOM 2049 C C . LEU A 1 275 ? 9.176 2.681 13.852 1.00 95.62 275 LEU A C 1
ATOM 2051 O O . LEU A 1 275 ? 9.703 2.048 14.763 1.00 95.62 275 LEU A O 1
ATOM 2055 N N . LEU A 1 276 ? 7.999 2.330 13.329 1.00 97.44 276 LEU A N 1
ATOM 2056 C CA . LEU A 1 276 ? 7.130 1.303 13.904 1.00 97.44 276 LEU A CA 1
ATOM 2057 C C . LEU A 1 276 ? 7.678 -0.119 13.763 1.00 97.44 276 LEU A C 1
ATOM 2059 O O . LEU A 1 276 ? 7.477 -0.915 14.679 1.00 97.44 276 LEU A O 1
ATOM 2063 N N . GLN A 1 277 ? 8.423 -0.432 12.695 1.00 96.62 277 GLN A N 1
ATOM 2064 C CA . GLN A 1 277 ? 9.067 -1.751 12.565 1.00 96.62 277 GLN A CA 1
ATOM 2065 C C . GLN A 1 277 ? 10.105 -2.047 13.663 1.00 96.62 277 GLN A C 1
ATOM 2067 O O . GLN A 1 277 ? 10.434 -3.205 13.889 1.00 96.62 277 GLN A O 1
ATOM 2072 N N . ASN A 1 278 ? 10.620 -1.009 14.332 1.00 94.81 278 ASN A N 1
ATOM 2073 C CA . ASN A 1 278 ? 11.589 -1.117 15.427 1.00 94.81 278 ASN A CA 1
ATOM 2074 C C . ASN A 1 278 ? 10.941 -0.897 16.805 1.00 94.81 278 ASN A C 1
ATOM 2076 O O . ASN A 1 278 ? 11.645 -0.685 17.787 1.00 94.81 278 ASN A O 1
ATOM 2080 N N . SER A 1 279 ? 9.609 -0.873 16.872 1.00 95.75 279 SER A N 1
ATOM 2081 C CA . SER A 1 279 ? 8.856 -0.575 18.091 1.00 95.75 279 SER A CA 1
ATOM 2082 C C . SER A 1 279 ? 8.220 -1.826 18.698 1.00 95.75 279 SER A C 1
ATOM 2084 O O . SER A 1 279 ? 8.063 -2.851 18.035 1.00 95.75 279 SER A O 1
ATOM 2086 N N . GLU A 1 280 ? 7.721 -1.689 19.927 1.00 96.69 280 GLU A N 1
ATOM 2087 C CA . GLU A 1 280 ? 6.934 -2.713 20.632 1.00 96.69 280 GLU A CA 1
ATOM 2088 C C . GLU A 1 280 ? 5.585 -3.051 19.955 1.00 96.69 280 GLU A C 1
ATOM 2090 O O . GLU A 1 280 ? 4.810 -3.847 20.480 1.00 96.69 280 GLU A O 1
ATOM 2095 N N . ALA A 1 281 ? 5.258 -2.449 18.801 1.00 96.12 281 ALA A N 1
ATOM 2096 C CA . ALA A 1 281 ? 4.038 -2.752 18.044 1.00 96.12 281 ALA A CA 1
ATOM 2097 C C . ALA A 1 281 ? 4.086 -4.146 17.416 1.00 96.12 281 ALA A C 1
ATOM 2099 O O . ALA A 1 281 ? 3.053 -4.666 16.986 1.00 96.12 281 ALA A O 1
ATOM 2100 N N . MET A 1 282 ? 5.281 -4.748 17.346 1.00 96.94 282 MET A N 1
ATOM 2101 C CA . MET A 1 282 ? 5.510 -6.056 16.736 1.00 96.94 282 MET A CA 1
ATOM 2102 C C . MET A 1 282 ? 4.896 -6.108 15.333 1.00 96.94 282 MET A C 1
ATOM 2104 O O . MET A 1 282 ? 4.074 -6.969 15.010 1.00 96.94 282 MET A O 1
ATOM 2108 N N . VAL A 1 283 ? 5.246 -5.110 14.520 1.00 98.12 283 VAL A N 1
ATOM 2109 C CA . VAL A 1 283 ? 4.767 -4.949 13.148 1.00 98.12 283 VAL A CA 1
ATOM 2110 C C . VAL A 1 283 ? 5.956 -4.971 12.201 1.00 98.12 283 VAL A C 1
ATOM 2112 O O . VAL A 1 283 ? 7.000 -4.395 12.479 1.00 98.12 283 VAL A O 1
ATOM 2115 N N . SER A 1 284 ? 5.806 -5.639 11.066 1.00 98.12 284 SER A N 1
ATOM 2116 C CA . SER A 1 284 ? 6.784 -5.584 9.979 1.00 98.12 284 SER A CA 1
ATOM 2117 C C . SER A 1 284 ? 6.317 -4.637 8.875 1.00 98.12 284 SER A C 1
ATOM 2119 O O . SER A 1 284 ? 5.146 -4.262 8.808 1.00 98.12 284 SER A O 1
ATOM 2121 N N . ILE A 1 285 ? 7.219 -4.256 7.974 1.00 98.00 285 ILE A N 1
ATOM 2122 C CA . ILE A 1 285 ? 6.873 -3.483 6.775 1.00 98.00 285 ILE A CA 1
ATOM 2123 C C . ILE A 1 285 ? 7.318 -4.224 5.515 1.00 98.00 285 ILE A C 1
ATOM 2125 O O . ILE A 1 285 ? 8.118 -5.158 5.573 1.00 98.00 285 ILE A O 1
ATOM 2129 N N . ASP A 1 286 ? 6.749 -3.870 4.369 1.00 95.50 286 ASP A N 1
ATOM 2130 C CA . ASP A 1 286 ? 7.180 -4.361 3.057 1.00 95.50 286 ASP A CA 1
ATOM 2131 C C . ASP A 1 286 ? 8.587 -3.864 2.695 1.00 95.50 286 ASP A C 1
ATOM 2133 O O . ASP A 1 286 ? 9.499 -4.669 2.523 1.00 95.50 286 ASP A O 1
ATOM 2137 N N . MET A 1 287 ? 8.759 -2.547 2.601 1.00 90.88 287 MET A N 1
ATOM 2138 C CA . MET A 1 287 ? 10.017 -1.873 2.309 1.00 90.88 287 MET A CA 1
ATOM 2139 C C . MET A 1 287 ? 9.929 -0.379 2.669 1.00 90.88 287 MET A C 1
ATOM 2141 O O . MET A 1 287 ? 8.834 0.204 2.665 1.00 90.88 287 MET A O 1
ATOM 2145 N N . PRO A 1 288 ? 11.067 0.288 2.931 1.00 84.62 288 PRO A N 1
ATOM 2146 C CA . PRO A 1 288 ? 11.138 1.742 2.912 1.00 84.62 288 PRO A CA 1
ATOM 2147 C C . PRO A 1 288 ? 10.880 2.238 1.484 1.00 84.62 288 PRO A C 1
ATOM 2149 O O . PRO A 1 288 ? 11.741 2.131 0.611 1.00 84.62 288 PRO A O 1
ATOM 2152 N N . ALA A 1 289 ? 9.678 2.752 1.229 1.00 73.38 289 ALA A N 1
ATOM 2153 C CA . ALA A 1 289 ? 9.349 3.342 -0.061 1.00 73.38 289 ALA A CA 1
ATOM 2154 C C . ALA A 1 289 ? 10.026 4.717 -0.164 1.00 73.38 289 ALA A C 1
ATOM 2156 O O . ALA A 1 289 ? 9.731 5.625 0.617 1.00 73.38 289 ALA A O 1
ATOM 2157 N N . GLY A 1 290 ? 10.974 4.843 -1.093 1.00 67.50 290 GLY A N 1
ATOM 2158 C CA . GLY A 1 290 ? 11.553 6.129 -1.476 1.00 67.50 290 GLY A CA 1
ATOM 2159 C C . GLY A 1 290 ? 10.675 6.858 -2.498 1.00 67.50 290 GLY A C 1
ATOM 2160 O O . GLY A 1 290 ? 9.661 6.308 -2.935 1.00 67.50 290 GLY A O 1
ATOM 2161 N N . PRO A 1 291 ? 11.063 8.078 -2.901 1.00 71.38 291 PRO A N 1
ATOM 2162 C CA . PRO A 1 291 ? 10.429 8.756 -4.018 1.00 71.38 291 PRO A CA 1
ATOM 2163 C C . PRO A 1 291 ? 10.430 7.895 -5.284 1.00 71.38 291 PRO A C 1
ATOM 2165 O O . PRO A 1 291 ? 11.329 7.080 -5.506 1.00 71.38 291 PRO A O 1
ATOM 2168 N N . SER A 1 292 ? 9.413 8.106 -6.109 1.00 78.50 292 SER A N 1
ATOM 2169 C CA . SER A 1 292 ? 9.252 7.468 -7.408 1.00 78.50 292 SER A CA 1
ATOM 2170 C C . SER A 1 292 ? 10.460 7.733 -8.315 1.00 78.50 292 SER A C 1
ATOM 2172 O O . SER A 1 292 ? 10.893 8.877 -8.471 1.00 78.50 292 SER A O 1
ATOM 2174 N N . GLU A 1 293 ? 10.997 6.681 -8.938 1.00 85.62 293 GLU A N 1
ATOM 2175 C CA . GLU A 1 293 ? 12.122 6.780 -9.873 1.00 85.62 293 GLU A CA 1
ATOM 2176 C C . GLU A 1 293 ? 11.867 6.016 -11.177 1.00 85.62 293 GLU A C 1
ATOM 2178 O O . GLU A 1 293 ? 11.099 5.053 -11.198 1.00 85.62 293 GLU A O 1
ATOM 2183 N N . VAL A 1 294 ? 12.483 6.468 -12.272 1.00 89.38 294 VAL A N 1
ATOM 2184 C CA . VAL A 1 294 ? 12.517 5.748 -13.555 1.00 89.38 294 VAL A CA 1
ATOM 2185 C C . VAL A 1 294 ? 13.869 5.959 -14.238 1.00 89.38 294 VAL A C 1
ATOM 2187 O O . VAL A 1 294 ? 14.395 7.076 -14.273 1.00 89.38 294 VAL A O 1
ATOM 2190 N N . LEU A 1 295 ? 14.426 4.880 -14.790 1.00 91.38 295 LEU A N 1
ATOM 2191 C CA . LEU A 1 295 ? 15.617 4.906 -15.634 1.00 91.38 295 LEU A CA 1
ATOM 2192 C C . LEU A 1 295 ? 15.270 4.318 -17.001 1.00 91.38 295 LEU A C 1
ATOM 2194 O O . LEU A 1 295 ? 15.025 3.119 -17.116 1.00 91.38 295 LEU A O 1
ATOM 2198 N N . VAL A 1 296 ? 15.274 5.154 -18.037 1.00 89.19 296 VAL A N 1
ATOM 2199 C CA . VAL A 1 296 ? 15.020 4.716 -19.414 1.00 89.19 296 VAL A CA 1
ATOM 2200 C C . VAL A 1 296 ? 16.346 4.387 -20.092 1.00 89.19 296 VAL A C 1
ATOM 2202 O O . VAL A 1 296 ? 17.243 5.223 -20.143 1.00 89.19 296 VAL A O 1
ATOM 2205 N N . ILE A 1 297 ? 16.494 3.178 -20.631 1.00 91.44 297 ILE A N 1
ATOM 2206 C CA . ILE A 1 297 ? 17.641 2.830 -21.478 1.00 91.44 297 ILE A CA 1
ATOM 2207 C C . ILE A 1 297 ? 17.177 2.902 -22.928 1.00 91.44 297 ILE A C 1
ATOM 2209 O O . ILE A 1 297 ? 16.305 2.140 -23.339 1.00 91.44 297 ILE A O 1
ATOM 2213 N N . ALA A 1 298 ? 17.755 3.825 -23.690 1.00 89.69 298 ALA A N 1
ATOM 2214 C CA . ALA A 1 298 ? 17.386 4.079 -25.075 1.00 89.69 298 ALA A CA 1
ATOM 2215 C C . ALA A 1 298 ? 18.563 3.759 -26.004 1.00 89.69 298 ALA A C 1
ATOM 2217 O O . ALA A 1 298 ? 19.683 4.228 -25.799 1.00 89.69 298 ALA A O 1
ATOM 2218 N N . ASP A 1 299 ? 18.324 2.958 -27.037 1.00 90.06 299 ASP A N 1
ATOM 2219 C CA . ASP A 1 299 ? 19.285 2.752 -28.118 1.00 90.06 299 ASP A CA 1
ATOM 2220 C C . ASP A 1 299 ? 18.939 3.629 -29.334 1.00 90.06 299 ASP A C 1
ATOM 2222 O O . ASP A 1 299 ? 18.030 4.460 -29.294 1.00 90.06 299 ASP A O 1
ATOM 2226 N N . ALA A 1 300 ? 19.673 3.459 -30.435 1.00 89.25 300 ALA A N 1
ATOM 2227 C CA . ALA A 1 300 ? 19.448 4.232 -31.656 1.00 89.25 300 ALA A CA 1
ATOM 2228 C C . ALA A 1 300 ? 18.074 3.985 -32.317 1.00 89.25 300 ALA A C 1
ATOM 2230 O O . ALA A 1 300 ? 17.674 4.772 -33.173 1.00 89.25 300 ALA A O 1
ATOM 2231 N N . GLY A 1 301 ? 17.376 2.901 -31.965 1.00 90.12 301 GLY A N 1
ATOM 2232 C CA . GLY A 1 301 ? 16.042 2.579 -32.472 1.00 90.12 301 GLY A CA 1
ATOM 2233 C C . GLY A 1 301 ? 14.906 3.146 -31.619 1.00 90.12 301 GLY A C 1
ATOM 2234 O O . GLY A 1 301 ? 13.750 3.098 -32.040 1.00 90.12 301 GLY A O 1
ATOM 2235 N N . ALA A 1 302 ? 15.205 3.682 -30.433 1.00 91.62 302 ALA A N 1
ATOM 2236 C CA . ALA A 1 302 ? 14.194 4.211 -29.532 1.00 91.62 302 ALA A CA 1
ATOM 2237 C C . ALA A 1 302 ? 13.556 5.499 -30.079 1.00 91.62 302 ALA A C 1
ATOM 2239 O O . ALA A 1 302 ? 14.238 6.415 -30.538 1.00 91.62 302 ALA A O 1
ATOM 2240 N N . SER A 1 303 ? 12.228 5.596 -29.976 1.00 93.44 303 SER A N 1
ATOM 2241 C CA . SER A 1 303 ? 11.491 6.824 -30.294 1.00 93.44 303 SER A CA 1
ATOM 2242 C C . SER A 1 303 ? 11.782 7.898 -29.238 1.00 93.44 303 SER A C 1
ATOM 2244 O O . SER A 1 303 ? 11.408 7.705 -28.076 1.00 93.44 303 SER A O 1
ATOM 2246 N N . PRO A 1 304 ? 12.361 9.060 -29.605 1.00 90.19 304 PRO A N 1
ATOM 2247 C CA . PRO A 1 304 ? 12.633 10.125 -28.639 1.00 90.19 304 PRO A CA 1
ATOM 2248 C C . PRO A 1 304 ? 11.365 10.647 -27.954 1.00 90.19 304 PRO A C 1
ATOM 2250 O O . PRO A 1 304 ? 11.400 11.020 -26.785 1.00 90.19 304 PRO A O 1
ATOM 2253 N N . ALA A 1 305 ? 10.232 10.639 -28.666 1.00 92.38 305 ALA A N 1
ATOM 2254 C CA . ALA A 1 305 ? 8.948 11.064 -28.119 1.00 92.38 305 ALA A CA 1
ATOM 2255 C C . ALA A 1 305 ? 8.438 10.114 -27.024 1.00 92.38 305 ALA A C 1
ATOM 2257 O O . ALA A 1 305 ? 7.887 10.582 -26.033 1.00 92.38 305 ALA A O 1
ATOM 2258 N N . HIS A 1 306 ? 8.647 8.801 -27.175 1.00 93.25 306 HIS A N 1
ATOM 2259 C CA . HIS A 1 306 ? 8.249 7.825 -26.155 1.00 93.25 306 HIS A CA 1
ATOM 2260 C C . HIS A 1 306 ? 9.166 7.905 -24.935 1.00 93.25 306 HIS A C 1
ATOM 2262 O O . HIS A 1 306 ? 8.671 7.992 -23.821 1.00 93.25 306 HIS A O 1
ATOM 2268 N N . VAL A 1 307 ? 10.483 8.016 -25.146 1.00 90.25 307 VAL A N 1
ATOM 2269 C CA . VAL A 1 307 ? 11.446 8.220 -24.049 1.00 90.25 307 VAL A CA 1
ATOM 2270 C C . VAL A 1 307 ? 11.089 9.467 -23.237 1.00 90.25 307 VAL A C 1
ATOM 2272 O O . VAL A 1 307 ? 11.080 9.427 -22.012 1.00 90.25 307 VAL A O 1
ATOM 2275 N N . ALA A 1 308 ? 10.757 10.578 -23.902 1.00 89.50 308 ALA A N 1
ATOM 2276 C CA . ALA A 1 308 ? 10.331 11.792 -23.212 1.00 89.50 308 ALA A CA 1
ATOM 2277 C C . ALA A 1 308 ? 9.010 11.600 -22.446 1.00 89.50 308 ALA A C 1
ATOM 2279 O O . ALA A 1 308 ? 8.893 12.086 -21.323 1.00 89.50 308 ALA A O 1
ATOM 2280 N N . ALA A 1 309 ? 8.037 10.891 -23.027 1.00 91.88 309 ALA A N 1
ATOM 2281 C CA . ALA A 1 309 ? 6.770 10.593 -22.363 1.00 91.88 309 ALA A CA 1
ATOM 2282 C C . ALA A 1 309 ? 6.972 9.741 -21.096 1.00 91.88 309 ALA A C 1
ATOM 2284 O O . ALA A 1 309 ? 6.419 10.091 -20.058 1.00 91.88 309 ALA A O 1
ATOM 2285 N N . ASP A 1 310 ? 7.821 8.710 -21.153 1.00 91.00 310 ASP A N 1
ATOM 2286 C CA . ASP A 1 310 ? 8.125 7.826 -20.016 1.00 91.00 310 ASP A CA 1
ATOM 2287 C C . ASP A 1 310 ? 8.862 8.560 -18.883 1.00 91.00 310 ASP A C 1
ATOM 2289 O O . ASP A 1 310 ? 8.621 8.329 -17.697 1.00 91.00 310 ASP A O 1
ATOM 2293 N N . LEU A 1 311 ? 9.761 9.489 -19.226 1.00 89.38 311 LEU A N 1
ATOM 2294 C CA . LEU A 1 311 ? 10.409 10.341 -18.227 1.00 89.38 311 LEU A CA 1
ATOM 2295 C C . LEU A 1 311 ? 9.392 11.280 -17.564 1.00 89.38 311 LEU A C 1
ATOM 2297 O O . LEU A 1 311 ? 9.406 11.452 -16.346 1.00 89.38 311 LEU A O 1
ATOM 2301 N N . LEU A 1 312 ? 8.495 11.883 -18.348 1.00 89.38 312 LEU A N 1
ATOM 2302 C CA . LEU A 1 312 ? 7.485 12.806 -17.829 1.00 89.38 312 LEU A CA 1
ATOM 2303 C C . LEU A 1 312 ? 6.432 12.103 -16.966 1.00 89.38 312 LEU A C 1
ATOM 2305 O O . LEU A 1 312 ? 6.037 12.669 -15.948 1.00 89.38 312 LEU A O 1
ATOM 2309 N N . SER A 1 313 ? 6.035 10.874 -17.312 1.00 88.38 313 SER A N 1
ATOM 2310 C CA . SER A 1 313 ? 5.033 10.119 -16.548 1.00 88.38 313 SER A CA 1
ATOM 2311 C C . SER A 1 313 ? 5.467 9.820 -15.114 1.00 88.38 313 SER A C 1
ATOM 2313 O O . SER A 1 313 ? 4.625 9.659 -14.241 1.00 88.38 313 SER A O 1
ATOM 2315 N N . GLN A 1 314 ? 6.774 9.754 -14.844 1.00 84.38 314 GLN A N 1
ATOM 2316 C CA . GLN A 1 314 ? 7.272 9.605 -13.475 1.00 84.38 314 GLN A CA 1
ATOM 2317 C C . GLN A 1 314 ? 7.576 10.951 -12.809 1.00 84.38 314 GLN A C 1
ATOM 2319 O O . GLN A 1 314 ? 7.437 11.086 -11.597 1.00 84.38 314 GLN A O 1
ATOM 2324 N N . ALA A 1 315 ? 7.960 11.971 -13.578 1.00 83.38 315 ALA A N 1
ATOM 2325 C CA . ALA A 1 315 ? 8.208 13.303 -13.033 1.00 83.38 315 ALA A CA 1
ATOM 2326 C C . ALA A 1 315 ? 6.927 13.970 -12.489 1.00 83.38 315 ALA A C 1
ATOM 2328 O O . ALA A 1 315 ? 7.003 14.751 -11.541 1.00 83.38 315 ALA A O 1
ATOM 2329 N N . GLU A 1 316 ? 5.750 13.652 -13.042 1.00 83.81 316 GLU A N 1
ATOM 2330 C 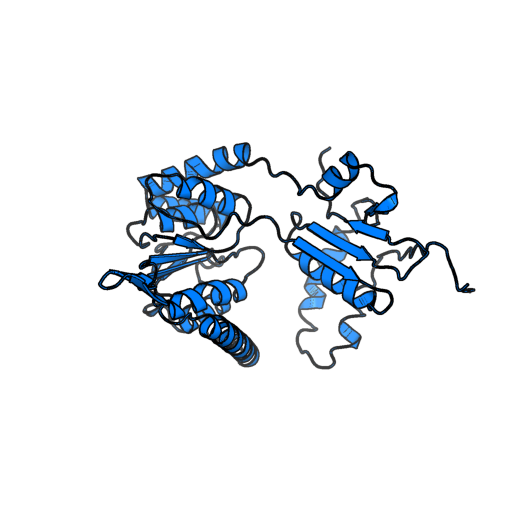CA . GLU A 1 316 ? 4.468 14.202 -12.571 1.00 83.81 316 GLU A CA 1
ATOM 2331 C C . GLU A 1 316 ? 4.037 13.693 -11.187 1.00 83.81 316 GLU A C 1
ATOM 2333 O O . GLU A 1 316 ? 3.194 14.316 -10.540 1.00 83.81 316 GLU A O 1
ATOM 2338 N N . HIS A 1 317 ? 4.633 12.598 -10.703 1.00 75.56 317 HIS A N 1
ATOM 2339 C CA . HIS A 1 317 ? 4.253 11.961 -9.441 1.00 75.56 317 HIS A CA 1
ATOM 2340 C C . HIS A 1 317 ? 4.534 12.835 -8.209 1.00 75.56 317 HIS A C 1
ATOM 2342 O O . HIS A 1 317 ? 3.899 12.669 -7.165 1.00 75.56 317 HIS A O 1
ATOM 2348 N N . GLY A 1 318 ? 5.476 13.770 -8.319 1.00 71.62 318 GLY A N 1
ATOM 2349 C CA . GLY A 1 318 ? 5.781 14.731 -7.270 1.00 71.62 318 GLY A CA 1
ATOM 2350 C C . GLY A 1 318 ? 7.165 15.356 -7.431 1.00 71.62 318 GLY A C 1
ATOM 2351 O O . GLY A 1 318 ? 8.015 14.784 -8.117 1.00 71.62 318 GLY A O 1
ATOM 2352 N N . PRO A 1 319 ? 7.413 16.499 -6.766 1.00 73.00 319 PRO A N 1
ATOM 2353 C CA . PRO A 1 319 ? 8.683 17.226 -6.852 1.00 73.00 319 PRO A CA 1
ATOM 2354 C C . PRO A 1 319 ? 9.884 16.406 -6.363 1.00 73.00 319 PRO A C 1
ATOM 2356 O O . PRO A 1 319 ? 11.011 16.676 -6.766 1.00 73.00 319 PRO A O 1
ATOM 2359 N N . ASP A 1 320 ? 9.641 15.387 -5.538 1.00 69.81 320 ASP A N 1
ATOM 2360 C CA . ASP A 1 320 ? 10.678 14.512 -4.992 1.00 69.81 320 ASP A CA 1
ATOM 2361 C C . ASP A 1 320 ? 11.083 13.375 -5.955 1.00 69.81 320 ASP A C 1
ATOM 2363 O O . ASP A 1 320 ? 12.008 12.621 -5.656 1.00 69.81 320 ASP A O 1
ATOM 2367 N N . SER A 1 321 ? 10.402 13.226 -7.100 1.00 75.81 321 SER A N 1
ATOM 2368 C CA . SER A 1 321 ? 10.657 12.146 -8.064 1.00 75.81 321 SER A CA 1
ATOM 2369 C C . SER A 1 321 ? 11.967 12.361 -8.826 1.00 75.81 321 SER A C 1
ATOM 2371 O O . SER A 1 321 ? 12.323 13.487 -9.183 1.00 75.81 321 SER A O 1
ATOM 2373 N N . GLN A 1 322 ? 12.669 11.270 -9.134 1.00 80.50 322 GLN A N 1
ATOM 2374 C CA . GLN A 1 322 ? 13.926 11.310 -9.885 1.00 80.50 322 GLN A CA 1
ATOM 2375 C C . GLN A 1 322 ? 13.801 10.554 -11.206 1.00 80.50 322 GLN A C 1
ATOM 2377 O O . GLN A 1 322 ? 13.421 9.387 -11.236 1.00 80.50 322 GLN A O 1
ATOM 2382 N N . VAL A 1 323 ? 14.175 11.201 -12.310 1.00 82.25 323 VAL A N 1
ATOM 2383 C CA . VAL A 1 323 ? 14.110 10.590 -13.643 1.00 82.25 323 VAL A CA 1
ATOM 2384 C C . VAL A 1 323 ? 15.465 10.664 -14.337 1.00 82.25 323 VAL A C 1
ATOM 2386 O O . VAL A 1 323 ? 16.192 11.660 -14.230 1.00 82.25 323 VAL A O 1
ATOM 2389 N N . GLY A 1 324 ? 15.817 9.594 -15.044 1.00 79.44 324 GLY A N 1
ATOM 2390 C CA . GLY A 1 324 ? 17.067 9.500 -15.786 1.00 79.44 324 GLY A CA 1
ATOM 2391 C C . GLY A 1 324 ? 16.924 8.697 -17.072 1.00 79.44 324 GLY A C 1
ATOM 2392 O O . GLY A 1 324 ? 16.062 7.831 -17.196 1.00 79.44 324 GLY A O 1
ATOM 2393 N N . THR A 1 325 ? 17.799 8.971 -18.034 1.00 75.69 325 THR A N 1
ATOM 2394 C CA . THR A 1 325 ? 17.928 8.199 -19.272 1.00 75.69 325 THR A CA 1
ATOM 2395 C C . THR A 1 325 ? 19.390 7.880 -19.572 1.00 75.69 325 THR A C 1
ATOM 2397 O O . THR A 1 325 ? 20.277 8.700 -19.323 1.00 75.69 325 THR A O 1
ATOM 2400 N N . GLY A 1 326 ? 19.654 6.691 -20.111 1.00 75.75 326 GLY A N 1
ATOM 2401 C CA . GLY A 1 326 ? 20.968 6.241 -20.562 1.00 75.75 326 GLY A CA 1
ATOM 2402 C C . GLY A 1 326 ? 20.939 5.802 -22.025 1.00 75.75 326 GLY A C 1
ATOM 2403 O O . GLY A 1 326 ? 20.181 4.905 -22.388 1.00 75.75 326 GLY A O 1
ATOM 2404 N N . GLY A 1 327 ? 21.781 6.413 -22.861 1.00 71.00 327 GLY A N 1
ATOM 2405 C CA . GLY A 1 327 ? 21.951 6.020 -24.259 1.00 71.00 327 GLY A CA 1
ATOM 2406 C C . GLY A 1 327 ? 22.966 4.886 -24.444 1.00 71.00 327 GLY A C 1
ATOM 2407 O O . GLY A 1 327 ? 24.102 5.009 -23.983 1.00 71.00 327 GLY A O 1
ATOM 2408 N N . VAL A 1 328 ? 22.613 3.820 -25.172 1.00 61.66 328 VAL A N 1
ATOM 2409 C CA . VAL A 1 328 ? 23.568 2.767 -25.583 1.00 61.66 328 VAL A CA 1
ATOM 2410 C C . VAL A 1 328 ? 23.930 2.938 -27.061 1.00 61.66 328 VAL A C 1
ATOM 2412 O O . VAL A 1 328 ? 23.174 2.566 -27.956 1.00 61.66 328 VAL A O 1
ATOM 2415 N N . GLY A 1 329 ? 25.109 3.502 -27.333 1.00 51.91 329 GLY A N 1
ATOM 2416 C CA . GLY A 1 329 ? 25.655 3.605 -28.691 1.00 51.91 329 GLY A CA 1
ATOM 2417 C C . GLY A 1 329 ? 26.338 2.307 -29.143 1.00 51.91 329 GLY A C 1
ATOM 2418 O O . GLY A 1 329 ? 27.163 1.747 -28.419 1.00 51.91 329 GLY A O 1
ATOM 2419 N N . ARG A 1 330 ? 26.054 1.823 -30.364 1.00 39.12 330 ARG A N 1
ATOM 2420 C CA . ARG A 1 330 ? 26.848 0.752 -31.002 1.00 39.12 330 ARG A CA 1
ATOM 2421 C C . ARG A 1 330 ? 28.235 1.296 -31.370 1.00 39.12 330 ARG A C 1
ATOM 2423 O O . ARG A 1 330 ? 28.322 2.286 -32.080 1.00 39.12 330 ARG A O 1
ATOM 2430 N N . ARG A 1 331 ? 29.284 0.624 -30.866 1.00 37.12 331 ARG A N 1
ATOM 2431 C CA . ARG A 1 331 ? 30.736 0.783 -31.129 1.00 37.12 331 ARG A CA 1
ATOM 2432 C C . ARG A 1 331 ? 31.156 2.074 -31.849 1.00 37.12 331 ARG A C 1
ATOM 2434 O O . ARG A 1 331 ? 31.046 2.183 -33.064 1.00 37.12 331 ARG A O 1
ATOM 2441 N N . GLY A 1 332 ? 31.796 2.963 -31.087 1.00 35.34 332 GLY A N 1
ATOM 2442 C CA . GLY A 1 332 ? 32.629 4.032 -31.636 1.00 35.34 332 GLY A CA 1
ATOM 2443 C C . GLY A 1 332 ? 31.937 5.380 -31.818 1.00 35.34 332 GLY A C 1
ATOM 2444 O O . GLY A 1 332 ? 32.144 5.995 -32.853 1.00 35.34 332 GLY A O 1
ATOM 2445 N N . ARG A 1 333 ? 31.135 5.836 -30.844 1.00 32.94 333 ARG A N 1
ATOM 2446 C CA . ARG A 1 333 ? 30.935 7.257 -30.471 1.00 32.94 333 ARG A CA 1
ATOM 2447 C C . ARG A 1 333 ? 29.879 7.370 -29.362 1.00 32.94 333 ARG A C 1
ATOM 2449 O O . ARG A 1 333 ? 28.747 6.941 -29.534 1.00 32.94 333 ARG A O 1
ATOM 2456 N N . GLU A 1 334 ? 30.334 7.906 -28.231 1.00 38.97 334 GLU A N 1
ATOM 2457 C CA . GLU A 1 334 ? 29.624 8.756 -27.259 1.00 38.97 334 GLU A CA 1
ATOM 2458 C C . GLU A 1 334 ? 28.174 8.374 -26.900 1.00 38.97 334 GLU A C 1
ATOM 2460 O O . GLU A 1 334 ? 27.214 8.799 -27.537 1.00 38.97 334 GLU A O 1
ATOM 2465 N N . GLY A 1 335 ? 28.018 7.617 -25.807 1.00 34.94 335 GLY A N 1
ATOM 2466 C CA . GLY A 1 335 ? 26.753 7.494 -25.081 1.00 34.94 335 GLY A CA 1
ATOM 2467 C C . GLY A 1 335 ? 26.624 8.621 -24.055 1.00 34.94 335 GLY A C 1
ATOM 2468 O O . GLY A 1 335 ? 27.448 8.727 -23.144 1.00 34.94 335 GLY A O 1
ATOM 2469 N N . ALA A 1 336 ? 25.607 9.463 -24.215 1.00 40.28 336 ALA A N 1
ATOM 2470 C CA . ALA A 1 336 ? 25.214 10.472 -23.242 1.00 40.28 336 ALA A CA 1
ATOM 2471 C C . ALA A 1 336 ? 24.109 9.908 -22.332 1.00 40.28 336 ALA A C 1
ATOM 2473 O O . ALA A 1 336 ? 23.122 9.346 -22.807 1.00 40.28 336 ALA A O 1
ATOM 2474 N N . SER A 1 337 ? 24.284 10.052 -21.021 1.00 42.34 337 SER A N 1
ATOM 2475 C CA . SER A 1 337 ? 23.288 9.743 -19.989 1.00 42.34 337 SER A CA 1
ATOM 2476 C C . SER A 1 337 ? 22.795 11.045 -19.363 1.00 42.34 337 SER A C 1
ATOM 2478 O O . SER A 1 337 ? 23.612 11.859 -18.944 1.00 42.34 337 SER A O 1
ATOM 2480 N N . GLY A 1 338 ? 21.484 11.268 -19.320 1.00 42.41 338 GLY A N 1
ATOM 2481 C CA . GLY A 1 338 ? 20.872 12.480 -18.777 1.00 42.41 338 GLY A CA 1
ATOM 2482 C C . GLY A 1 338 ? 20.116 12.205 -17.479 1.00 42.41 338 GLY A C 1
ATOM 2483 O O . GLY A 1 338 ? 19.326 11.269 -17.429 1.00 42.41 338 GLY A O 1
ATOM 2484 N N . VAL A 1 339 ? 20.317 13.020 -16.443 1.00 40.84 339 VAL A N 1
ATOM 2485 C CA . VAL A 1 339 ? 19.552 13.003 -15.180 1.00 40.84 339 VAL A CA 1
ATOM 2486 C C . VAL A 1 339 ? 19.063 14.426 -14.911 1.00 40.84 339 VAL A C 1
ATOM 2488 O O . VAL A 1 339 ? 19.846 15.374 -14.987 1.00 40.84 339 VAL A O 1
ATOM 2491 N N . GLY A 1 340 ? 17.785 14.622 -14.586 1.00 40.78 340 GLY A N 1
ATOM 2492 C CA . GLY A 1 340 ? 17.273 15.959 -14.264 1.00 40.78 340 GLY A CA 1
ATOM 2493 C C . GLY A 1 340 ? 16.234 15.996 -13.152 1.00 40.78 340 GLY A C 1
ATOM 2494 O O . GLY A 1 340 ? 15.743 14.965 -12.706 1.00 40.78 340 GLY A O 1
ATOM 2495 N N . ARG A 1 341 ? 15.986 17.220 -12.670 1.00 46.41 341 ARG A N 1
ATOM 2496 C CA . ARG A 1 341 ? 15.259 17.567 -11.438 1.00 46.41 341 ARG A CA 1
ATOM 2497 C C . ARG A 1 341 ? 14.089 18.512 -11.751 1.00 46.41 341 ARG A C 1
ATOM 2499 O O . ARG A 1 341 ? 14.291 19.411 -12.569 1.00 46.41 341 ARG A O 1
ATOM 2506 N N . PRO A 1 342 ? 12.953 18.433 -11.043 1.00 30.09 342 PRO A N 1
ATOM 2507 C CA . PRO A 1 342 ? 12.097 19.586 -10.761 1.00 30.09 342 PRO A CA 1
ATOM 2508 C C . PRO A 1 342 ? 12.692 20.382 -9.579 1.00 30.09 342 PRO A C 1
ATOM 2510 O O . PRO A 1 342 ? 13.202 19.795 -8.628 1.00 30.09 342 PRO A O 1
ATOM 2513 N N . GLY A 1 343 ? 12.721 21.715 -9.655 1.00 31.59 343 GLY A N 1
ATOM 2514 C CA . GLY A 1 343 ? 13.460 22.570 -8.713 1.00 31.59 343 GLY A CA 1
ATOM 2515 C C . GLY A 1 343 ? 12.954 22.546 -7.261 1.00 31.59 343 GLY A C 1
ATOM 2516 O O . GLY A 1 343 ? 11.755 22.631 -7.017 1.00 31.59 343 GLY A O 1
ATOM 2517 N N . GLN A 1 344 ? 13.891 22.520 -6.305 1.00 26.98 344 GLN A N 1
ATOM 2518 C CA . GLN A 1 344 ? 13.705 23.018 -4.938 1.00 26.98 344 GLN A CA 1
ATOM 2519 C C . GLN A 1 344 ? 14.490 24.328 -4.824 1.00 26.98 344 GLN A C 1
ATOM 2521 O O . GLN A 1 344 ? 15.702 24.337 -5.047 1.00 26.98 344 GLN A O 1
ATOM 2526 N N . GLY A 1 345 ? 13.789 25.424 -4.535 1.00 24.52 345 GLY A N 1
ATOM 2527 C CA . GLY A 1 345 ? 14.406 26.688 -4.154 1.00 24.52 345 GLY A CA 1
ATOM 2528 C C . GLY A 1 345 ? 14.781 26.653 -2.677 1.00 24.52 345 GLY A C 1
ATOM 2529 O O . GLY A 1 345 ? 13.928 26.379 -1.835 1.00 24.52 345 GLY A O 1
ATOM 2530 N N . LEU A 1 346 ? 16.048 26.926 -2.388 1.00 23.86 346 LEU A N 1
ATOM 2531 C CA . LEU A 1 346 ? 16.484 27.522 -1.135 1.00 23.86 346 LEU A CA 1
ATOM 2532 C C . LEU A 1 346 ? 17.372 28.708 -1.522 1.00 23.86 346 LEU A C 1
ATOM 2534 O O . LEU A 1 346 ? 18.341 28.518 -2.259 1.00 23.86 346 LEU A O 1
ATOM 2538 N N . ASP A 1 347 ? 16.942 29.862 -1.011 1.00 27.80 347 ASP A N 1
ATOM 2539 C CA . ASP A 1 347 ? 17.453 31.239 -1.084 1.00 27.80 347 ASP A CA 1
ATOM 2540 C C . ASP A 1 347 ? 17.403 31.980 -2.433 1.00 27.80 347 ASP A C 1
ATOM 2542 O O . ASP A 1 347 ? 18.130 31.622 -3.387 1.00 27.80 347 ASP A O 1
#

Organism: NCBI:txid330485